Protein AF-A0A1S3CFT8-F1 (afdb_monomer)

Mean predicted aligned error: 13.51 Å

pLDDT: mean 83.16, std 14.48, range [38.03, 97.75]

Secondary structure (DSSP, 8-state):
-HHHHHHHHHHHHHHHHHHT---S---TT-SS----GGGS-HHHHHHHHSHHHHHHHHHHHHHTTTTHHHHHS-SS--HHHHTTS---HHHHHHSS--GGG-PEEEETTEEEPPTT-SS-SSTHHHH--SSTTTTTTTSHHHHHHHHHHHHHHHHHHHHHHHHHHHHTTHHHHHHHHHHHS-HHHHHHHHHHHHHHHTT-HHHHHHHHHTTTHHHHHHHHHHS-HHHHHHHHHHHHH--

Radius of gyration: 24.72 Å; Cα contacts (8 Å, |Δi|>4): 257; chains: 1; bounding box: 62×55×63 Å

InterPro domains:
  IPR011989 Armadillo-like helical [G3DSA:1.25.10.10] (75-238)
  IPR016024 Armadillo-type fold [SSF48371] (158-238)
  IPR018499 Tetraspanin/Peripherin [PF00335] (1-154)
  IPR044991 Tetraspani, plant [PTHR32191] (1-155)

Sequence (239 aa):
MFILILLLFFFTIFAFVITNKVAGKVLLNRGYKEYRLGDYSNWLQNRVKNNKDWNRIRNCLVDSKVCAEFNQKIASETIAQCYQEQLSSIQFGCCKPEDECNFTYKALTQWEKSANVSSFSNPNCGLW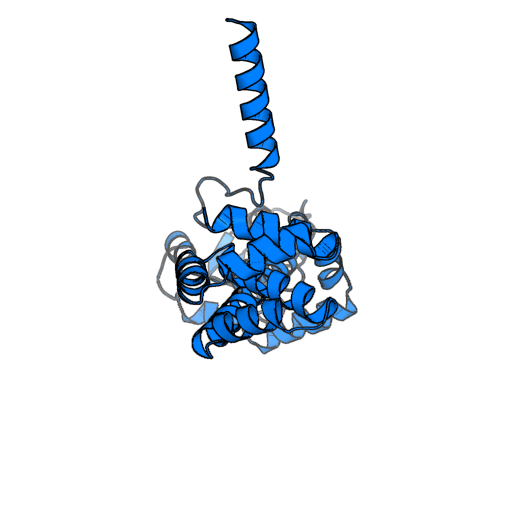DNRLEKLCFDCESCKGGVLDNLKRNRKAGIQEGKDAIVEEGGIAALVEAIEDGSVKGKEFAVLTLLQLCVESVRNRGLLVNEGGISPLVALSQTGSVRAKHKVETLLGYLR

Solvent-accessible surface area (backbone atoms only — not comparable to full-atom values): 13535 Å² total; per-residue (Å²): 112,71,66,60,54,51,52,52,52,52,49,52,52,52,48,48,54,65,73,48,66,72,79,56,74,64,54,89,93,49,86,53,81,67,41,51,43,83,76,49,56,70,75,62,43,58,63,56,65,40,67,74,54,28,52,54,53,41,49,51,49,48,74,67,38,62,55,56,58,59,63,69,76,64,85,80,73,55,76,73,57,64,46,68,50,92,70,51,49,42,45,66,14,22,35,35,74,65,79,92,60,66,52,46,81,77,48,78,58,35,66,45,75,58,91,87,60,93,71,65,96,51,72,50,60,73,60,46,43,67,48,85,85,46,24,15,58,84,23,53,32,17,50,16,6,46,54,48,44,53,55,49,52,53,52,50,55,52,49,53,53,47,49,52,40,52,77,72,48,39,59,50,58,33,39,52,29,48,69,75,39,53,78,68,43,26,40,49,27,49,52,51,50,36,68,50,32,76,88,26,72,68,47,40,52,50,40,53,74,62,53,35,58,61,50,42,57,52,34,48,76,72,45,53,76,72,33,20,59,50,36,53,54,40,53,63,74,71,111

Structure (mmCIF, N/CA/C/O backbone):
data_AF-A0A1S3CFT8-F1
#
_entry.id   AF-A0A1S3CFT8-F1
#
loop_
_atom_site.group_PDB
_atom_site.id
_atom_site.type_symbol
_atom_site.label_atom_id
_atom_site.label_alt_id
_atom_site.label_comp_id
_atom_site.label_asym_id
_atom_site.label_entity_id
_atom_site.label_seq_id
_atom_site.pdbx_PDB_ins_code
_atom_site.Cartn_x
_atom_site.Cartn_y
_atom_site.Cartn_z
_atom_site.occupancy
_atom_site.B_iso_or_equiv
_atom_site.auth_seq_id
_atom_site.auth_comp_id
_atom_site.auth_asym_id
_atom_site.auth_atom_id
_atom_site.pdbx_PDB_model_num
ATOM 1 N N . MET A 1 1 ? 0.374 43.140 21.488 1.00 76.75 1 MET A N 1
ATOM 2 C CA . MET A 1 1 ? 0.039 42.765 20.092 1.00 76.75 1 MET A CA 1
ATOM 3 C C . MET A 1 1 ? 1.216 42.152 19.334 1.00 76.75 1 MET A C 1
ATOM 5 O O . MET A 1 1 ? 1.030 41.094 18.757 1.00 76.75 1 MET A O 1
ATOM 9 N N . PHE A 1 2 ? 2.425 42.722 19.391 1.00 89.06 2 PHE A N 1
ATOM 10 C CA . PHE A 1 2 ? 3.612 42.177 18.704 1.00 89.06 2 PHE A CA 1
ATOM 11 C C . PHE A 1 2 ? 3.960 40.718 19.080 1.00 89.06 2 PHE A C 1
ATOM 13 O O . PHE A 1 2 ? 4.212 39.893 18.210 1.00 89.06 2 PHE A O 1
ATOM 20 N N . ILE A 1 3 ? 3.873 40.366 20.368 1.00 91.06 3 ILE A N 1
ATOM 21 C CA . ILE A 1 3 ? 4.166 39.007 20.866 1.00 91.06 3 ILE A CA 1
ATOM 22 C C . ILE A 1 3 ? 3.188 37.957 20.306 1.00 91.06 3 ILE A C 1
ATOM 24 O O . ILE A 1 3 ? 3.600 36.860 19.946 1.00 91.06 3 ILE A O 1
ATOM 28 N N . LEU A 1 4 ? 1.901 38.302 20.175 1.00 84.56 4 LEU A N 1
ATOM 29 C CA . LEU A 1 4 ? 0.883 37.406 19.607 1.00 84.56 4 LEU A CA 1
ATOM 30 C C . LEU A 1 4 ? 1.138 37.128 18.121 1.00 84.56 4 LEU A C 1
ATOM 32 O O . LEU A 1 4 ? 0.955 36.004 17.666 1.00 84.56 4 LEU A O 1
ATOM 36 N N . ILE A 1 5 ? 1.612 38.134 17.382 1.00 92.75 5 ILE A N 1
ATOM 37 C CA . ILE A 1 5 ? 1.969 37.993 15.965 1.00 92.75 5 ILE A CA 1
ATOM 38 C C . ILE A 1 5 ? 3.180 37.063 15.810 1.00 92.75 5 ILE A C 1
ATOM 40 O O . ILE A 1 5 ? 3.158 36.177 14.959 1.00 92.75 5 ILE A O 1
ATOM 44 N N . LEU A 1 6 ? 4.201 37.202 16.666 1.00 94.19 6 LEU A N 1
ATOM 45 C CA . LEU A 1 6 ? 5.363 36.306 16.660 1.00 94.19 6 LEU A CA 1
ATOM 46 C C . LEU A 1 6 ? 4.973 34.856 16.969 1.00 94.19 6 LEU A C 1
ATOM 48 O O . LEU A 1 6 ? 5.406 33.948 16.264 1.00 94.19 6 LEU A O 1
ATOM 52 N N . LEU A 1 7 ? 4.122 34.629 17.974 1.00 93.81 7 LEU A N 1
ATOM 53 C CA . LEU A 1 7 ? 3.650 33.285 18.324 1.00 93.81 7 LEU A CA 1
ATOM 54 C C . LEU A 1 7 ? 2.865 32.628 17.182 1.00 93.81 7 LEU A C 1
ATOM 56 O O . LEU A 1 7 ? 3.096 31.457 16.884 1.00 93.81 7 LEU A O 1
ATOM 60 N N . LEU A 1 8 ? 1.989 33.379 16.507 1.00 92.06 8 LEU A N 1
ATOM 61 C CA . LEU A 1 8 ? 1.257 32.878 15.341 1.00 92.06 8 LEU A CA 1
ATOM 62 C C . LEU A 1 8 ? 2.198 32.555 14.176 1.00 92.06 8 LEU A C 1
ATOM 64 O O . LEU A 1 8 ? 2.030 31.521 13.539 1.00 92.06 8 LEU A O 1
ATOM 68 N N . PHE A 1 9 ? 3.215 33.383 13.931 1.00 92.94 9 PHE A N 1
ATOM 69 C CA . PHE A 1 9 ? 4.202 33.152 12.874 1.00 92.94 9 PHE A CA 1
ATOM 70 C C . PHE A 1 9 ? 5.066 31.907 13.135 1.00 92.94 9 PHE A C 1
ATOM 72 O O . PHE A 1 9 ? 5.291 31.098 12.236 1.00 92.94 9 PHE A O 1
ATOM 79 N N . PHE A 1 10 ? 5.503 31.688 14.378 1.00 94.56 10 PHE A N 1
ATOM 80 C CA . PHE A 1 10 ? 6.202 30.453 14.744 1.00 94.56 10 PHE A CA 1
ATOM 81 C C . PHE A 1 10 ? 5.294 29.228 14.641 1.00 94.56 10 PHE A C 1
ATOM 83 O O . PHE A 1 10 ? 5.738 28.183 14.167 1.00 94.56 10 PHE A O 1
ATOM 90 N N . PHE A 1 11 ? 4.026 29.351 15.040 1.00 92.00 11 PHE A N 1
ATOM 91 C CA . PHE A 1 11 ? 3.059 28.265 14.930 1.00 92.00 11 PHE A CA 1
ATOM 92 C C . PHE A 1 11 ? 2.778 27.893 13.472 1.00 92.00 11 PHE A C 1
ATOM 94 O O . PHE A 1 11 ? 2.727 26.707 13.163 1.00 92.00 11 PHE A O 1
ATOM 101 N N . THR A 1 12 ? 2.656 28.861 12.557 1.00 85.38 12 THR A N 1
ATOM 102 C CA . THR A 1 12 ? 2.463 28.562 11.130 1.00 85.38 12 THR A CA 1
ATOM 103 C C . THR A 1 12 ? 3.694 27.920 10.505 1.00 85.38 12 THR A C 1
ATOM 105 O O . THR A 1 12 ? 3.539 26.953 9.764 1.00 85.38 12 THR A O 1
ATOM 108 N N . ILE A 1 13 ? 4.909 28.371 10.837 1.00 84.69 13 ILE A N 1
ATOM 109 C CA . ILE A 1 13 ? 6.153 27.723 10.386 1.00 84.69 13 ILE A CA 1
ATOM 110 C C . ILE A 1 13 ? 6.234 26.293 10.920 1.00 84.69 13 ILE A C 1
ATOM 112 O O . ILE A 1 13 ? 6.498 25.364 10.162 1.00 84.69 13 ILE A O 1
ATOM 116 N N . PHE A 1 14 ? 5.984 26.099 12.213 1.00 83.25 14 PHE A N 1
ATOM 117 C CA . PHE A 1 14 ? 6.020 24.785 12.849 1.00 83.25 14 PHE A CA 1
ATOM 118 C C . PHE A 1 14 ? 4.963 23.840 12.269 1.00 83.25 14 PHE A C 1
ATOM 120 O O . PHE A 1 14 ? 5.284 22.708 11.906 1.00 83.25 14 PHE A O 1
ATOM 127 N N . ALA A 1 15 ? 3.727 24.321 12.108 1.00 79.69 15 ALA A N 1
ATOM 128 C CA . ALA A 1 15 ? 2.656 23.586 11.451 1.00 79.69 15 ALA A CA 1
ATOM 129 C C . ALA A 1 15 ? 3.063 23.220 10.022 1.00 79.69 15 ALA A C 1
ATOM 131 O O . ALA A 1 15 ? 2.990 22.051 9.671 1.00 79.69 15 ALA A O 1
ATOM 132 N N . PHE A 1 16 ? 3.595 24.169 9.245 1.00 76.19 16 PHE A N 1
ATOM 133 C CA . PHE A 1 16 ? 4.045 23.931 7.875 1.00 76.19 16 PHE A CA 1
ATOM 134 C C . PHE A 1 16 ? 5.180 22.904 7.803 1.00 76.19 16 PHE A C 1
ATOM 136 O O . PHE A 1 16 ? 5.139 22.034 6.943 1.00 76.19 16 PHE A O 1
ATOM 143 N N . VAL A 1 17 ? 6.164 22.941 8.705 1.00 74.00 17 VAL A N 1
ATOM 144 C CA . VAL A 1 17 ? 7.272 21.965 8.758 1.00 74.00 17 VAL A CA 1
ATOM 145 C C . VAL A 1 17 ? 6.779 20.560 9.120 1.00 74.00 17 VAL A C 1
ATOM 147 O O . VAL A 1 17 ? 7.298 19.568 8.607 1.00 74.00 17 VAL A O 1
ATOM 150 N N . ILE A 1 18 ? 5.763 20.450 9.978 1.00 71.38 18 ILE A N 1
ATOM 151 C CA . ILE A 1 18 ? 5.203 19.158 10.395 1.00 71.38 18 ILE A CA 1
ATOM 152 C C . ILE A 1 18 ? 4.239 18.595 9.351 1.00 71.38 18 ILE A C 1
ATOM 154 O O . ILE A 1 18 ? 4.271 17.393 9.081 1.00 71.38 18 ILE A O 1
ATOM 158 N N . THR A 1 19 ? 3.405 19.438 8.739 1.00 68.44 19 THR A N 1
ATOM 159 C CA . THR A 1 19 ? 2.463 19.023 7.691 1.00 68.44 19 THR A CA 1
ATOM 160 C C . THR A 1 19 ? 3.172 18.787 6.363 1.00 68.44 19 THR A C 1
ATOM 162 O O . THR A 1 19 ? 2.800 17.873 5.632 1.00 68.44 19 THR A O 1
ATOM 165 N N . ASN A 1 20 ? 4.237 19.541 6.075 1.00 49.47 20 ASN A N 1
ATOM 166 C CA . ASN A 1 20 ? 5.141 19.319 4.950 1.00 49.47 20 ASN A CA 1
ATOM 167 C C . ASN A 1 20 ? 6.438 18.647 5.405 1.00 49.47 20 ASN A C 1
ATOM 169 O O . ASN A 1 20 ? 7.538 19.129 5.131 1.00 49.47 20 ASN A O 1
ATOM 173 N N . LYS A 1 21 ? 6.341 17.432 5.956 1.00 48.41 21 LYS A N 1
ATOM 174 C CA . LYS A 1 21 ? 7.350 16.431 5.584 1.00 48.41 21 LYS A CA 1
ATOM 175 C C . LYS A 1 21 ? 7.159 16.152 4.096 1.00 48.41 21 LYS A C 1
ATOM 177 O O . LYS A 1 21 ? 6.396 15.270 3.714 1.00 48.41 21 LYS A O 1
ATOM 182 N N . VAL A 1 22 ? 7.795 16.997 3.285 1.00 41.06 22 VAL A N 1
ATOM 183 C CA . VAL A 1 22 ? 7.815 16.982 1.822 1.00 41.06 22 VAL A CA 1
ATOM 184 C C . VAL A 1 22 ? 8.196 15.579 1.354 1.00 41.06 22 VAL A C 1
ATOM 186 O O . VAL A 1 22 ? 9.365 15.219 1.272 1.00 41.06 22 VAL A O 1
ATOM 189 N N . ALA A 1 23 ? 7.180 14.765 1.084 1.00 41.31 23 ALA A N 1
ATOM 190 C CA . ALA A 1 23 ? 7.309 13.476 0.432 1.00 41.31 23 ALA A CA 1
ATOM 191 C C . ALA A 1 23 ? 7.310 13.715 -1.082 1.00 41.31 23 ALA A C 1
ATOM 193 O O . ALA A 1 23 ? 6.276 13.576 -1.744 1.00 41.31 23 ALA A O 1
ATOM 194 N N . GLY A 1 24 ? 8.485 14.068 -1.602 1.00 41.72 24 GLY A N 1
ATOM 195 C CA . GLY A 1 24 ? 8.784 14.201 -3.025 1.00 41.72 24 GLY A CA 1
ATOM 196 C C . GLY A 1 24 ? 9.021 15.648 -3.447 1.00 41.72 24 GLY A C 1
ATOM 197 O O . GLY A 1 24 ? 8.119 16.481 -3.388 1.00 41.72 24 GLY A O 1
ATOM 198 N N . LYS A 1 25 ? 10.234 15.934 -3.935 1.00 38.03 25 LYS A N 1
ATOM 199 C CA . LYS A 1 25 ? 10.465 17.080 -4.818 1.00 38.03 25 LYS A CA 1
ATOM 200 C C . LYS A 1 25 ? 9.615 16.859 -6.070 1.00 38.03 25 LYS A C 1
ATOM 202 O O . LYS A 1 25 ? 9.949 16.017 -6.896 1.00 38.03 25 LYS A O 1
ATOM 207 N N . VAL A 1 26 ? 8.530 17.612 -6.223 1.00 43.19 26 VAL A N 1
ATOM 208 C CA . VAL A 1 26 ? 7.991 17.869 -7.561 1.00 43.19 26 VAL A CA 1
ATOM 209 C C . VAL A 1 26 ? 9.024 18.781 -8.211 1.00 43.19 26 VAL A C 1
ATOM 211 O O . VAL A 1 26 ? 9.159 19.940 -7.823 1.00 43.19 26 VAL A O 1
ATOM 214 N N . LEU A 1 27 ? 9.854 18.234 -9.098 1.00 43.19 27 LEU A N 1
ATOM 215 C CA . LEU A 1 27 ? 10.760 19.048 -9.898 1.00 43.19 27 LEU A CA 1
ATOM 216 C C . LEU A 1 27 ? 9.884 20.010 -10.711 1.00 43.19 27 LEU A C 1
ATOM 218 O O . LEU A 1 27 ? 9.119 19.580 -11.575 1.00 43.19 27 LEU A O 1
ATOM 222 N N . LEU A 1 28 ? 9.950 21.303 -10.371 1.00 40.53 28 LEU A N 1
ATOM 223 C CA . LEU A 1 28 ? 9.268 22.372 -11.096 1.00 40.53 28 LEU A CA 1
ATOM 224 C C . LEU A 1 28 ? 9.505 22.175 -12.605 1.00 40.53 28 LEU A C 1
ATOM 226 O O . LEU A 1 28 ? 10.650 22.030 -13.025 1.00 40.53 28 LEU A O 1
ATOM 230 N N . ASN A 1 29 ? 8.419 22.167 -13.383 1.00 47.31 29 ASN A N 1
ATOM 231 C CA . ASN A 1 29 ? 8.303 21.934 -14.837 1.00 47.31 29 ASN A CA 1
ATOM 232 C C . ASN A 1 29 ? 8.126 20.507 -15.366 1.00 47.31 29 ASN A C 1
ATOM 234 O O . ASN A 1 29 ? 7.921 20.360 -16.571 1.00 47.31 29 ASN A O 1
ATOM 238 N N . ARG A 1 30 ? 8.122 19.459 -14.543 1.00 51.09 30 ARG A N 1
ATOM 239 C CA . ARG A 1 30 ? 7.833 18.104 -15.042 1.00 51.09 30 ARG A CA 1
ATOM 240 C C . ARG A 1 30 ? 6.634 17.534 -14.289 1.00 51.09 30 ARG A C 1
ATOM 242 O O . ARG A 1 30 ? 6.711 17.325 -13.090 1.00 51.09 30 ARG A O 1
ATOM 249 N N . GLY A 1 31 ? 5.500 17.346 -14.967 1.00 50.56 31 GLY A N 1
ATOM 250 C CA . GLY A 1 31 ? 4.198 16.981 -14.378 1.00 50.56 31 GLY A CA 1
ATOM 251 C C . GLY A 1 31 ? 4.091 15.586 -13.737 1.00 50.56 31 GLY A C 1
ATOM 252 O O . GLY A 1 31 ? 3.004 15.024 -13.728 1.00 50.56 31 GLY A O 1
ATOM 253 N N . TYR A 1 32 ? 5.180 15.013 -13.214 1.00 59.03 32 TYR A N 1
ATOM 254 C CA . TYR A 1 32 ? 5.222 13.677 -12.613 1.00 59.03 32 TYR A CA 1
ATOM 255 C C . TYR A 1 32 ? 6.051 13.638 -11.320 1.00 59.03 32 TYR A C 1
ATOM 257 O O . TYR A 1 32 ? 6.892 14.498 -11.055 1.00 59.03 32 TYR A O 1
ATOM 265 N N . LYS A 1 33 ? 5.803 12.609 -10.498 1.00 65.94 33 LYS A N 1
ATOM 266 C CA . LYS A 1 33 ? 6.525 12.362 -9.244 1.00 65.94 33 LYS A CA 1
ATOM 267 C C . LYS A 1 33 ? 7.687 11.401 -9.481 1.00 65.94 33 LYS A C 1
ATOM 269 O O . LYS A 1 33 ? 7.476 10.286 -9.949 1.00 65.94 33 LYS A O 1
ATOM 274 N N . GLU A 1 34 ? 8.896 11.811 -9.111 1.00 72.31 34 GLU A N 1
ATOM 275 C CA . GLU A 1 34 ? 10.044 10.908 -9.041 1.00 72.31 34 GLU A CA 1
ATOM 276 C C . GLU A 1 34 ? 9.978 10.085 -7.746 1.00 72.31 34 GLU A C 1
ATOM 278 O O . GLU A 1 34 ? 9.693 10.617 -6.670 1.00 72.31 34 GLU A O 1
ATOM 283 N N . TYR A 1 35 ? 10.215 8.777 -7.848 1.00 79.81 35 TYR A N 1
ATOM 284 C CA . TYR A 1 35 ? 10.187 7.871 -6.703 1.00 79.81 35 TYR A CA 1
ATOM 285 C C . TYR A 1 35 ? 11.605 7.637 -6.212 1.00 79.81 35 TYR A C 1
ATOM 287 O O . TYR A 1 35 ? 12.400 7.027 -6.915 1.00 79.81 35 TYR A O 1
ATOM 295 N N . ARG A 1 36 ? 11.930 8.088 -5.001 1.00 81.56 36 ARG A N 1
ATOM 296 C CA . ARG A 1 36 ? 13.249 7.863 -4.399 1.00 81.56 36 ARG A CA 1
ATOM 297 C C . ARG A 1 36 ? 13.117 6.897 -3.234 1.00 81.56 36 ARG A C 1
ATOM 299 O O . ARG A 1 36 ? 12.234 7.050 -2.392 1.00 81.56 36 ARG A O 1
ATOM 306 N N . LEU A 1 37 ? 13.998 5.900 -3.157 1.00 82.31 37 LEU A N 1
ATOM 307 C CA . LEU A 1 37 ? 13.961 4.911 -2.076 1.00 82.31 37 LEU A CA 1
ATOM 308 C C . LEU A 1 37 ? 14.096 5.569 -0.689 1.00 82.31 37 LEU A C 1
ATOM 310 O O . LEU A 1 37 ? 13.454 5.134 0.269 1.00 82.31 37 LEU A O 1
ATOM 314 N N . GLY A 1 38 ? 14.874 6.652 -0.605 1.00 81.19 38 GLY A N 1
ATOM 315 C CA . GLY A 1 38 ? 15.064 7.449 0.609 1.00 81.19 38 GLY A CA 1
ATOM 316 C C . GLY A 1 38 ? 13.798 8.122 1.157 1.00 81.19 38 GLY A C 1
ATOM 317 O O . GLY A 1 38 ? 13.760 8.426 2.346 1.00 81.19 38 GLY A O 1
ATOM 318 N N . ASP A 1 39 ? 12.745 8.292 0.351 1.00 82.50 39 ASP A N 1
ATOM 319 C CA . ASP A 1 39 ? 11.498 8.948 0.780 1.00 82.50 39 ASP A CA 1
ATOM 320 C C . ASP A 1 39 ? 10.630 8.053 1.690 1.00 82.50 39 ASP A C 1
ATOM 322 O O . ASP A 1 39 ? 9.663 8.515 2.305 1.00 82.50 39 ASP A O 1
ATOM 326 N N . TYR A 1 40 ? 10.945 6.757 1.781 1.00 84.50 40 TYR A N 1
ATOM 327 C CA . TYR A 1 40 ? 10.171 5.772 2.541 1.00 84.50 40 TYR A CA 1
ATOM 328 C C . TYR A 1 40 ? 10.784 5.478 3.910 1.00 84.50 40 TYR A C 1
ATOM 330 O O . TYR A 1 40 ? 11.972 5.676 4.141 1.00 84.50 40 TYR A O 1
ATOM 338 N N . SER A 1 41 ? 9.984 4.945 4.839 1.00 83.38 41 SER A N 1
ATOM 339 C CA . SER A 1 41 ? 10.488 4.539 6.155 1.00 83.38 41 SER A CA 1
ATOM 340 C C . SER A 1 41 ? 11.538 3.429 6.040 1.00 83.38 41 SER A C 1
ATOM 342 O O . SER A 1 41 ? 11.433 2.552 5.181 1.00 83.38 41 SER A O 1
ATOM 344 N N . ASN A 1 42 ? 12.510 3.405 6.958 1.00 87.56 42 ASN A N 1
ATOM 345 C CA . ASN A 1 42 ? 13.555 2.370 6.992 1.00 87.56 42 ASN A CA 1
ATOM 346 C C . ASN A 1 42 ? 12.980 0.944 6.972 1.00 87.56 42 ASN A C 1
ATOM 348 O O . ASN A 1 42 ? 13.523 0.059 6.316 1.00 87.56 42 ASN A O 1
ATOM 352 N N . TRP A 1 43 ? 11.838 0.730 7.634 1.00 83.94 43 TRP A N 1
ATOM 353 C CA . TRP A 1 43 ? 11.140 -0.555 7.614 1.00 83.94 43 TRP A CA 1
ATOM 354 C C . TRP A 1 43 ? 10.718 -0.981 6.199 1.00 83.94 43 TRP A C 1
ATOM 356 O O . TRP A 1 43 ? 10.908 -2.140 5.837 1.00 83.94 43 TRP A O 1
ATOM 366 N N . LEU A 1 44 ? 10.176 -0.057 5.394 1.00 83.25 44 LEU A N 1
ATOM 367 C CA . LEU A 1 44 ? 9.794 -0.328 4.003 1.00 83.25 44 LEU A CA 1
ATOM 368 C C . LEU A 1 44 ? 11.026 -0.515 3.120 1.00 83.25 44 LEU A C 1
ATOM 370 O O . LEU A 1 44 ? 11.081 -1.468 2.348 1.00 83.25 44 LEU A O 1
ATOM 374 N N . GLN A 1 45 ? 12.037 0.340 3.278 1.00 88.06 45 GLN A N 1
ATOM 375 C CA . GLN A 1 45 ? 13.280 0.230 2.517 1.00 88.06 45 GLN A CA 1
ATOM 376 C C . GLN A 1 45 ? 13.931 -1.153 2.682 1.00 88.06 45 GLN A C 1
ATOM 378 O O . GLN A 1 45 ? 14.381 -1.750 1.706 1.00 88.06 45 GLN A O 1
ATOM 383 N N . ASN A 1 46 ? 13.920 -1.715 3.893 1.00 87.75 46 ASN A N 1
ATOM 384 C CA . ASN A 1 46 ? 14.510 -3.027 4.168 1.00 87.75 46 ASN A CA 1
ATOM 385 C C . ASN A 1 46 ? 13.837 -4.186 3.412 1.00 87.75 46 ASN A C 1
ATOM 387 O O . ASN A 1 46 ? 14.467 -5.225 3.233 1.00 87.75 46 ASN A O 1
ATOM 391 N N . ARG A 1 47 ? 12.601 -4.014 2.921 1.00 86.25 47 ARG A N 1
ATOM 392 C CA . ARG A 1 47 ? 11.901 -5.021 2.100 1.00 86.25 47 ARG A CA 1
ATOM 393 C C . ARG A 1 47 ? 12.441 -5.131 0.676 1.00 86.25 47 ARG A C 1
ATOM 395 O O . ARG A 1 47 ? 12.279 -6.173 0.058 1.00 86.25 47 ARG A O 1
ATOM 402 N N . VAL A 1 48 ? 13.076 -4.074 0.169 1.00 91.06 48 VAL A N 1
ATOM 403 C CA . VAL A 1 48 ? 13.599 -3.995 -1.210 1.00 91.06 48 VAL A CA 1
ATOM 404 C C . VAL A 1 48 ? 15.126 -3.857 -1.269 1.00 91.06 48 VAL A C 1
ATOM 406 O O . VAL A 1 48 ? 15.717 -3.955 -2.341 1.00 91.06 48 VAL A O 1
ATOM 409 N N . LYS A 1 49 ? 15.792 -3.643 -0.126 1.00 87.62 49 LYS A N 1
ATOM 410 C CA . LYS A 1 49 ? 17.263 -3.602 -0.022 1.00 87.62 49 LYS A CA 1
ATOM 411 C C . LYS A 1 49 ? 17.916 -4.987 0.008 1.00 87.62 49 LYS A C 1
ATOM 413 O O . LYS A 1 49 ? 19.065 -5.110 -0.399 1.00 87.62 49 LYS A O 1
ATOM 418 N N . ASN A 1 50 ? 17.219 -6.019 0.487 1.00 88.56 50 ASN A N 1
ATOM 419 C CA . ASN A 1 50 ? 17.757 -7.379 0.512 1.00 88.56 50 ASN A CA 1
ATOM 420 C C . ASN A 1 50 ? 17.867 -7.938 -0.919 1.00 88.56 50 ASN A C 1
ATOM 422 O O . ASN A 1 50 ? 16.856 -8.049 -1.604 1.00 88.56 50 ASN A O 1
ATOM 426 N N . ASN A 1 51 ? 19.068 -8.334 -1.356 1.00 88.50 51 ASN A N 1
ATOM 427 C CA . ASN A 1 51 ? 19.299 -8.830 -2.721 1.00 88.50 51 ASN A CA 1
ATOM 428 C C . ASN A 1 51 ? 18.473 -10.075 -3.073 1.00 88.50 51 ASN A C 1
ATOM 430 O O . ASN A 1 51 ? 18.011 -10.199 -4.203 1.00 88.50 51 ASN A O 1
ATOM 434 N N . LYS A 1 52 ? 18.268 -11.004 -2.133 1.00 89.12 52 LYS A N 1
ATOM 435 C CA . LYS A 1 52 ? 17.492 -12.227 -2.389 1.00 89.12 52 LYS A CA 1
ATOM 436 C C . LYS A 1 52 ? 16.016 -11.903 -2.600 1.00 89.12 52 LYS A C 1
ATOM 438 O O . LYS A 1 52 ? 15.408 -12.420 -3.535 1.00 89.12 52 LYS A O 1
ATOM 443 N N . ASP A 1 53 ? 15.463 -11.045 -1.748 1.00 88.62 53 ASP A N 1
ATOM 444 C CA . ASP A 1 53 ? 14.066 -10.618 -1.847 1.00 88.62 53 ASP A CA 1
ATOM 445 C C . ASP A 1 53 ? 13.855 -9.744 -3.085 1.00 88.62 53 ASP A C 1
ATOM 447 O O . ASP A 1 53 ? 12.907 -9.955 -3.841 1.00 88.62 53 ASP A O 1
ATOM 451 N N . TRP A 1 54 ? 14.790 -8.829 -3.353 1.00 94.00 54 TRP A N 1
ATOM 452 C CA . TRP A 1 54 ? 14.752 -7.983 -4.537 1.00 94.00 54 TRP A CA 1
ATOM 453 C C . TRP A 1 54 ? 14.832 -8.792 -5.822 1.00 94.00 54 TRP A C 1
ATOM 455 O O . TRP A 1 54 ? 14.019 -8.566 -6.702 1.00 94.00 54 TRP A O 1
ATOM 465 N N . ASN A 1 55 ? 15.718 -9.785 -5.923 1.00 93.50 55 ASN A N 1
ATOM 466 C CA . ASN A 1 55 ? 15.797 -10.634 -7.114 1.00 93.50 55 ASN A CA 1
ATOM 467 C C . ASN A 1 55 ? 14.464 -11.334 -7.416 1.00 93.50 55 ASN A C 1
ATOM 469 O O . ASN A 1 55 ? 14.097 -11.460 -8.580 1.00 93.50 55 ASN A O 1
ATOM 473 N N . ARG A 1 56 ? 13.712 -11.752 -6.388 1.00 94.06 56 ARG A N 1
ATOM 474 C CA . ARG A 1 56 ? 12.371 -12.330 -6.575 1.00 94.06 56 ARG A CA 1
ATOM 475 C C . ARG A 1 56 ? 11.393 -11.299 -7.127 1.00 94.06 56 ARG A C 1
ATOM 477 O O . ARG A 1 56 ? 10.724 -11.573 -8.114 1.00 94.06 56 ARG A O 1
ATOM 484 N N . ILE A 1 57 ? 11.342 -10.117 -6.512 1.00 93.62 57 ILE A N 1
ATOM 485 C CA . ILE A 1 57 ? 10.472 -9.016 -6.950 1.00 93.62 57 ILE A CA 1
ATOM 486 C C . ILE A 1 57 ? 10.825 -8.605 -8.382 1.00 93.62 57 ILE A C 1
ATOM 488 O O . ILE A 1 57 ? 9.952 -8.539 -9.239 1.00 93.62 57 ILE A O 1
ATOM 492 N N . ARG A 1 58 ? 12.111 -8.384 -8.648 1.00 94.19 58 ARG A N 1
ATOM 493 C CA . ARG A 1 58 ? 12.664 -7.999 -9.942 1.00 94.19 58 ARG A CA 1
ATOM 494 C C . ARG A 1 58 ? 12.286 -8.988 -11.036 1.00 94.19 58 ARG A C 1
ATOM 496 O O . ARG A 1 58 ? 11.811 -8.563 -12.079 1.00 94.19 58 ARG A O 1
ATOM 503 N N . ASN A 1 59 ? 12.453 -10.288 -10.797 1.00 93.94 59 ASN A N 1
ATOM 504 C CA . ASN A 1 59 ? 12.078 -11.302 -11.779 1.00 93.94 59 ASN A CA 1
ATOM 505 C C . ASN A 1 59 ? 10.573 -11.236 -12.083 1.00 93.94 59 ASN A C 1
ATOM 507 O O . ASN A 1 59 ? 10.203 -11.189 -13.248 1.00 93.94 59 ASN A O 1
ATOM 511 N N . CYS A 1 60 ? 9.714 -11.080 -11.067 1.00 93.69 60 CYS A N 1
ATOM 512 C CA . CYS A 1 60 ? 8.282 -10.866 -11.298 1.00 93.69 60 CYS A CA 1
ATOM 513 C C . CYS A 1 60 ? 7.993 -9.601 -12.124 1.00 93.69 60 CYS A C 1
ATOM 515 O O . CYS A 1 60 ? 7.084 -9.613 -12.948 1.00 93.69 60 CYS A O 1
ATOM 517 N N . LEU A 1 61 ? 8.735 -8.506 -11.921 1.00 92.50 61 LEU A N 1
ATOM 518 C CA . LEU A 1 61 ? 8.575 -7.268 -12.700 1.00 92.50 61 LEU A CA 1
ATOM 519 C C . LEU A 1 61 ? 8.959 -7.452 -14.174 1.00 92.50 61 LEU A C 1
ATOM 521 O O . LEU A 1 61 ? 8.282 -6.917 -15.052 1.00 92.50 61 LEU A O 1
ATOM 525 N N . VAL A 1 62 ? 10.019 -8.218 -14.438 1.00 91.94 62 VAL A N 1
ATOM 526 C CA . VAL A 1 62 ? 10.445 -8.574 -15.798 1.00 91.94 62 VAL A CA 1
ATOM 527 C C . VAL A 1 62 ? 9.401 -9.487 -16.452 1.00 91.94 62 VAL A C 1
ATOM 529 O O . VAL A 1 62 ? 8.912 -9.178 -17.539 1.00 91.94 62 VAL A O 1
ATOM 532 N N . ASP A 1 63 ? 8.990 -10.555 -15.762 1.00 91.12 63 ASP A N 1
ATOM 533 C CA . ASP A 1 63 ? 8.065 -11.576 -16.276 1.00 91.12 63 ASP A CA 1
ATOM 534 C C . ASP A 1 63 ? 6.655 -11.028 -16.530 1.00 91.12 63 ASP A C 1
ATOM 536 O O . ASP A 1 63 ? 5.997 -11.401 -17.502 1.00 91.12 63 ASP A O 1
ATOM 540 N N . SER A 1 64 ? 6.197 -10.102 -15.682 1.00 89.25 64 SER A N 1
ATOM 541 C CA . SER A 1 64 ? 4.900 -9.425 -15.834 1.00 89.25 64 SER A CA 1
ATOM 542 C C . SER A 1 64 ? 4.874 -8.395 -16.962 1.00 89.25 64 SER A C 1
ATOM 544 O O . SER A 1 64 ? 3.816 -7.837 -17.239 1.00 89.25 64 SER A O 1
ATOM 546 N N . LYS A 1 65 ? 6.008 -8.146 -17.635 1.00 87.50 65 LYS A N 1
ATOM 547 C CA . LYS A 1 65 ? 6.095 -7.270 -18.813 1.00 87.50 65 LYS A CA 1
ATOM 548 C C . LYS A 1 65 ? 5.579 -5.846 -18.565 1.00 87.50 65 LYS A C 1
ATOM 550 O O . LYS A 1 65 ? 5.129 -5.180 -19.496 1.00 87.50 65 LYS A O 1
ATOM 555 N N . VAL A 1 66 ? 5.736 -5.333 -17.340 1.00 86.00 66 VAL A N 1
ATOM 556 C CA . VAL A 1 66 ? 5.256 -3.995 -16.926 1.00 86.00 66 VAL A CA 1
ATOM 557 C C . VAL A 1 66 ? 5.784 -2.869 -17.827 1.00 86.00 66 VAL A C 1
ATOM 559 O O . VAL A 1 66 ? 5.089 -1.879 -18.061 1.00 86.00 66 VAL A O 1
ATOM 562 N N . CYS A 1 67 ? 6.994 -3.032 -18.371 1.00 85.75 67 CYS A N 1
ATOM 563 C CA . CYS A 1 67 ? 7.612 -2.082 -19.301 1.00 85.75 67 CYS A CA 1
ATOM 564 C C . CYS A 1 67 ? 7.391 -2.410 -20.789 1.00 85.75 67 CYS A C 1
ATOM 566 O O . CYS A 1 67 ? 7.749 -1.602 -21.641 1.00 85.75 67 CYS A O 1
ATOM 568 N N . ALA A 1 68 ? 6.832 -3.574 -21.135 1.00 77.25 68 ALA A N 1
ATOM 569 C CA . ALA A 1 68 ? 6.597 -3.939 -22.533 1.00 77.25 68 ALA A CA 1
ATOM 570 C C . ALA A 1 68 ? 5.319 -3.288 -23.077 1.00 77.25 68 ALA A C 1
ATOM 572 O O . ALA A 1 68 ? 5.327 -2.770 -24.190 1.00 77.25 68 ALA A O 1
ATOM 573 N N . GLU A 1 69 ? 4.248 -3.243 -22.275 1.00 63.31 69 GLU A N 1
ATOM 574 C CA . GLU A 1 69 ? 3.009 -2.528 -22.631 1.00 63.31 69 GLU A CA 1
ATOM 575 C C . GLU A 1 69 ? 3.251 -1.020 -22.786 1.00 63.31 69 GLU A C 1
ATOM 577 O O . GLU A 1 69 ? 2.667 -0.371 -23.653 1.00 63.31 69 GLU A O 1
ATOM 582 N N . PHE A 1 70 ? 4.195 -0.484 -22.005 1.00 62.06 70 PHE A N 1
ATOM 583 C CA . PHE A 1 70 ? 4.655 0.901 -22.092 1.00 62.06 70 PHE A CA 1
ATOM 584 C C . PHE A 1 70 ? 5.200 1.249 -23.488 1.00 62.06 70 PHE A C 1
ATOM 586 O O . PHE A 1 70 ? 5.006 2.367 -23.945 1.00 62.06 70 PHE A O 1
ATOM 593 N N . ASN A 1 71 ? 5.790 0.292 -24.216 1.00 56.91 71 ASN A N 1
ATOM 594 C CA . ASN A 1 71 ? 6.305 0.524 -25.570 1.00 56.91 71 ASN A CA 1
ATOM 595 C C . ASN A 1 71 ? 5.230 0.528 -26.666 1.00 56.91 71 ASN A C 1
ATOM 597 O O . ASN A 1 71 ? 5.463 1.100 -27.727 1.00 56.91 71 ASN A O 1
ATOM 601 N N . GLN A 1 72 ? 4.073 -0.106 -26.447 1.00 53.94 72 GLN A N 1
ATOM 602 C CA . GLN A 1 72 ? 3.013 -0.181 -27.462 1.00 53.94 72 GLN A CA 1
ATOM 603 C C . GLN A 1 72 ? 2.009 0.970 -27.363 1.00 53.94 72 GLN A C 1
ATOM 605 O O . GLN A 1 72 ? 1.397 1.329 -28.366 1.00 53.94 72 GLN A O 1
ATOM 610 N N . LYS A 1 73 ? 1.833 1.554 -26.171 1.00 54.22 73 LYS A N 1
ATOM 611 C CA . LYS A 1 73 ? 0.718 2.471 -25.900 1.00 54.22 73 LYS A CA 1
ATOM 612 C C . LYS A 1 73 ? 0.925 3.910 -26.393 1.00 54.22 73 LYS A C 1
ATOM 614 O O . LYS A 1 73 ? -0.049 4.640 -26.487 1.00 54.22 73 LYS A O 1
ATOM 619 N N . ILE A 1 74 ? 2.149 4.333 -26.729 1.00 54.88 74 ILE A N 1
ATOM 620 C CA . ILE A 1 74 ? 2.442 5.734 -27.093 1.00 54.88 74 ILE A CA 1
ATOM 621 C C . ILE A 1 74 ? 3.519 5.774 -28.192 1.00 54.88 74 ILE A C 1
ATOM 623 O O . ILE A 1 74 ? 4.658 6.182 -27.978 1.00 54.88 74 ILE A O 1
ATOM 627 N N . ALA A 1 75 ? 3.173 5.313 -29.395 1.00 47.69 75 ALA A N 1
ATOM 628 C CA . ALA A 1 75 ? 4.064 5.378 -30.557 1.00 47.69 75 ALA A CA 1
ATOM 629 C C . ALA A 1 75 ? 4.091 6.766 -31.241 1.00 47.69 75 ALA A C 1
ATOM 631 O O . ALA A 1 75 ? 4.772 6.921 -32.253 1.00 47.69 75 ALA A O 1
ATOM 632 N N . SER A 1 76 ? 3.362 7.776 -30.740 1.00 48.53 76 SER A N 1
ATOM 633 C CA . SER A 1 76 ? 3.123 9.007 -31.512 1.00 48.53 76 SER A CA 1
ATOM 634 C C . SER A 1 76 ? 2.968 10.316 -30.729 1.00 48.53 76 SER A C 1
ATOM 636 O O . SER A 1 76 ? 2.320 11.216 -31.253 1.00 48.53 76 SER A O 1
ATOM 638 N N . GLU A 1 77 ? 3.528 10.487 -29.524 1.00 52.12 77 GLU A N 1
ATOM 639 C CA . GLU A 1 77 ? 3.413 11.773 -28.805 1.00 52.12 77 GLU A CA 1
ATOM 640 C C . GLU A 1 77 ? 4.662 12.190 -28.009 1.00 52.12 77 GLU A C 1
ATOM 642 O O . GLU A 1 77 ? 5.539 11.388 -27.680 1.00 52.12 77 GLU A O 1
ATOM 647 N N . THR A 1 78 ? 4.762 13.499 -27.751 1.00 59.31 78 THR A N 1
ATOM 648 C CA . THR A 1 78 ? 5.895 14.145 -27.073 1.00 59.31 78 THR A CA 1
ATOM 649 C C . THR A 1 78 ? 6.056 13.667 -25.624 1.00 59.31 78 THR A C 1
ATOM 651 O O . THR A 1 78 ? 5.092 13.290 -24.962 1.00 59.31 78 THR A O 1
ATOM 654 N N . ILE A 1 79 ? 7.280 13.753 -25.084 1.00 57.94 79 ILE A N 1
ATOM 655 C CA . ILE A 1 79 ? 7.618 13.410 -23.687 1.00 57.94 79 ILE A CA 1
ATOM 656 C C . ILE A 1 79 ? 6.615 14.022 -22.679 1.00 57.94 79 ILE A C 1
ATOM 658 O O . ILE A 1 79 ? 6.255 13.388 -21.691 1.00 57.94 79 ILE A O 1
ATOM 662 N N . ALA A 1 80 ? 6.138 15.244 -22.941 1.00 57.28 80 ALA A N 1
ATOM 663 C CA . ALA A 1 80 ? 5.202 15.965 -22.081 1.00 57.28 80 ALA A CA 1
ATOM 664 C C . ALA A 1 80 ? 3.800 15.331 -22.015 1.00 57.28 80 ALA A C 1
ATOM 666 O O . ALA A 1 80 ? 3.189 15.360 -20.950 1.00 57.28 80 ALA A O 1
ATOM 667 N N . GLN A 1 81 ? 3.310 14.739 -23.108 1.00 56.47 81 GLN A N 1
ATOM 668 C CA . GLN A 1 81 ? 2.007 14.064 -23.159 1.00 56.47 81 GLN A CA 1
ATOM 669 C C . GLN A 1 81 ? 2.059 12.690 -22.481 1.00 56.47 81 GLN A C 1
ATOM 671 O O . GLN A 1 81 ? 1.173 12.356 -21.699 1.00 56.47 81 GLN A O 1
ATOM 676 N N . CYS A 1 82 ? 3.163 11.952 -22.645 1.00 56.03 82 CYS A N 1
ATOM 677 C CA . CYS A 1 82 ? 3.390 10.693 -21.927 1.00 56.03 82 CYS A CA 1
ATOM 678 C C . CYS A 1 82 ? 3.373 10.873 -20.399 1.00 56.03 82 CYS A C 1
ATOM 680 O O . CYS A 1 82 ? 2.924 9.989 -19.672 1.00 56.03 82 CYS A O 1
ATOM 682 N N . TYR A 1 83 ? 3.843 12.02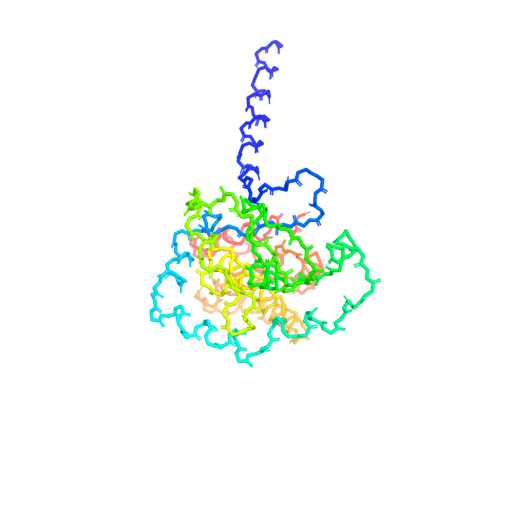0 -19.902 1.00 57.53 83 TYR A N 1
ATOM 683 C CA . TYR A 1 83 ? 3.830 12.336 -18.473 1.00 57.53 83 TYR A CA 1
ATOM 684 C C . TYR A 1 83 ? 2.455 12.731 -17.920 1.00 57.53 83 TYR A C 1
ATOM 686 O O . TYR A 1 83 ? 2.315 12.814 -16.700 1.00 57.53 83 TYR A O 1
ATOM 694 N N . GLN A 1 84 ? 1.459 12.972 -18.777 1.00 52.81 84 GLN A N 1
ATOM 695 C CA . GLN A 1 84 ? 0.086 13.271 -18.361 1.00 52.81 84 GLN A CA 1
ATOM 696 C C . GLN A 1 84 ? -0.826 12.040 -18.336 1.00 52.81 84 GLN A C 1
ATOM 698 O O . GLN A 1 84 ? -1.859 12.073 -17.665 1.00 52.81 84 GLN A O 1
ATOM 703 N N . GLU A 1 85 ? -0.449 10.940 -18.991 1.00 53.97 85 GLU A N 1
ATOM 704 C CA . GLU A 1 85 ? -1.148 9.668 -18.816 1.00 53.97 85 GLU A CA 1
ATOM 705 C C . GLU A 1 85 ? -0.845 9.079 -17.429 1.00 53.97 85 GLU A C 1
ATOM 707 O O . GLU A 1 85 ? 0.276 9.169 -16.926 1.00 53.97 85 GLU A O 1
ATOM 712 N N . GLN A 1 86 ? -1.855 8.490 -16.778 1.00 56.38 86 GLN A N 1
ATOM 713 C CA . GLN A 1 86 ? -1.775 7.931 -15.421 1.00 56.38 86 GLN A CA 1
ATOM 714 C C . GLN A 1 86 ? -0.895 6.671 -15.364 1.00 56.38 86 GLN A C 1
ATOM 716 O O . GLN A 1 86 ? -1.369 5.552 -15.169 1.00 56.38 86 GLN A O 1
ATOM 721 N N . LEU A 1 87 ? 0.407 6.847 -15.540 1.00 67.31 87 LEU A N 1
ATOM 722 C CA . LEU A 1 87 ? 1.385 5.779 -15.448 1.00 67.31 87 LEU A CA 1
ATOM 723 C C . LEU A 1 87 ? 1.543 5.331 -13.996 1.00 67.31 87 LEU A C 1
ATOM 725 O O . LEU A 1 87 ? 1.552 6.128 -13.049 1.00 67.31 87 LEU A O 1
ATOM 729 N N . SER A 1 88 ? 1.690 4.020 -13.824 1.00 79.75 88 SER A N 1
ATOM 730 C CA . SER A 1 88 ? 1.916 3.433 -12.509 1.00 79.75 88 SER A CA 1
ATOM 731 C C . SER A 1 88 ? 3.282 3.835 -11.950 1.00 79.75 88 SER A C 1
ATOM 733 O O . SER A 1 88 ? 4.248 4.079 -12.678 1.00 79.75 88 SER A O 1
ATOM 735 N N . SER A 1 89 ? 3.397 3.833 -10.623 1.00 87.06 89 SER A N 1
ATOM 736 C CA . SER A 1 89 ? 4.651 4.142 -9.932 1.00 87.06 89 SER A CA 1
ATOM 737 C C . SER A 1 89 ? 5.807 3.224 -10.348 1.00 87.06 89 SER A C 1
ATOM 739 O O . SER A 1 89 ? 6.957 3.653 -10.393 1.00 87.06 89 SER A O 1
ATOM 741 N N . ILE A 1 90 ? 5.500 1.969 -10.695 1.00 88.94 90 ILE A N 1
ATOM 742 C CA . ILE A 1 90 ? 6.480 0.987 -11.176 1.00 88.94 90 ILE A CA 1
ATOM 743 C C . ILE A 1 90 ? 6.945 1.341 -12.589 1.00 88.94 90 ILE A C 1
ATOM 745 O O . ILE A 1 90 ? 8.145 1.319 -12.844 1.00 88.94 90 ILE A O 1
ATOM 749 N N . GLN A 1 91 ? 6.037 1.722 -13.492 1.00 86.19 91 GLN A N 1
ATOM 750 C CA . GLN A 1 91 ? 6.419 2.123 -14.849 1.00 86.19 91 GLN A CA 1
ATOM 751 C C . GLN A 1 91 ? 7.376 3.318 -14.827 1.00 86.19 91 GLN A C 1
ATOM 753 O O . GLN A 1 91 ? 8.433 3.282 -15.455 1.00 86.19 91 GLN A O 1
ATOM 758 N N . PHE A 1 92 ? 7.067 4.330 -14.014 1.00 83.56 92 PHE A N 1
ATOM 759 C CA . PHE A 1 92 ? 7.939 5.492 -13.853 1.00 83.56 92 PHE A CA 1
ATOM 760 C C . PHE A 1 92 ? 9.283 5.186 -13.197 1.00 83.56 92 PHE A C 1
ATOM 762 O O . PHE A 1 92 ? 10.282 5.808 -13.551 1.00 83.56 92 PHE A O 1
ATOM 769 N N . GLY A 1 93 ? 9.308 4.276 -12.223 1.00 88.75 93 GLY A N 1
ATOM 770 C CA . GLY A 1 93 ? 10.530 3.934 -11.502 1.00 88.75 93 GLY A CA 1
ATOM 771 C C . GLY A 1 93 ? 11.445 2.966 -12.254 1.00 88.75 93 GLY A C 1
ATOM 772 O O . GLY A 1 93 ? 12.657 3.043 -12.102 1.00 88.75 93 GLY A O 1
ATOM 773 N N . CYS A 1 94 ? 10.890 2.038 -13.036 1.00 91.69 94 CYS A N 1
ATOM 774 C CA . CYS A 1 94 ? 11.639 0.903 -13.585 1.00 91.69 94 CYS A CA 1
ATOM 775 C C . CYS A 1 94 ? 11.906 1.006 -15.093 1.00 91.69 94 CYS A C 1
ATOM 777 O O . CYS A 1 94 ? 12.906 0.463 -15.567 1.00 91.69 94 CYS A O 1
ATOM 779 N N . CYS A 1 95 ? 11.042 1.691 -15.852 1.00 89.25 95 CYS A N 1
ATOM 780 C CA . CYS A 1 95 ? 11.081 1.670 -17.320 1.00 89.25 95 CYS A CA 1
ATOM 781 C C . CYS A 1 95 ? 11.831 2.852 -17.953 1.00 89.25 95 CYS A C 1
ATOM 783 O O . CYS A 1 95 ? 11.940 2.907 -19.176 1.00 89.25 95 CYS A O 1
ATOM 785 N N . LYS A 1 96 ? 12.357 3.784 -17.148 1.00 87.44 96 LYS A N 1
ATOM 786 C CA . LYS A 1 96 ? 13.188 4.910 -17.600 1.00 87.44 96 LYS A CA 1
ATOM 787 C C . LYS A 1 96 ? 14.385 5.114 -16.655 1.00 87.44 96 LYS A C 1
ATOM 789 O O . LYS A 1 96 ? 14.301 4.700 -15.498 1.00 87.44 96 LYS A O 1
ATOM 794 N N . PRO A 1 97 ? 15.476 5.755 -17.104 1.00 88.31 97 PRO A N 1
ATOM 795 C CA . PRO A 1 97 ? 16.579 6.136 -16.231 1.00 88.31 97 PRO A CA 1
ATOM 796 C C . PRO A 1 97 ? 16.177 7.251 -15.248 1.00 88.31 97 PRO A C 1
ATOM 798 O O . PRO A 1 97 ? 15.166 7.947 -15.415 1.00 88.31 97 PRO A O 1
ATOM 801 N N . GLU A 1 98 ? 17.007 7.430 -14.220 1.00 85.75 98 GLU A N 1
ATOM 802 C CA . GLU A 1 98 ? 16.891 8.539 -13.268 1.00 85.75 98 GLU A CA 1
ATOM 803 C C . GLU A 1 98 ? 17.183 9.872 -13.963 1.00 85.75 98 GLU A C 1
ATOM 805 O O . GLU A 1 98 ? 18.068 9.965 -14.819 1.00 85.75 98 GLU A O 1
ATOM 810 N N . ASP A 1 99 ? 16.434 10.917 -13.605 1.00 79.00 99 ASP A N 1
ATOM 811 C CA . ASP A 1 99 ? 16.506 12.196 -14.323 1.00 79.00 99 ASP A CA 1
ATOM 812 C C . ASP A 1 99 ? 17.877 12.871 -14.148 1.00 79.00 99 ASP A C 1
ATOM 814 O O . ASP A 1 99 ? 18.353 13.563 -15.046 1.00 79.00 99 ASP A O 1
ATOM 818 N N . GLU A 1 100 ? 18.545 12.601 -13.024 1.00 81.88 100 GLU A N 1
ATOM 819 C CA . GLU A 1 100 ? 19.891 13.084 -12.696 1.00 81.88 100 GLU A CA 1
ATOM 820 C C . GLU A 1 100 ? 20.983 12.521 -13.632 1.00 81.88 100 GLU A C 1
ATOM 822 O O . GLU A 1 100 ? 22.081 13.074 -13.695 1.00 81.88 100 GLU A O 1
ATOM 827 N N . CYS A 1 101 ? 20.692 11.461 -14.400 1.00 82.75 101 CYS A N 1
ATOM 828 C CA . CYS A 1 101 ? 21.634 10.877 -15.360 1.00 82.75 101 CYS A CA 1
ATOM 829 C C . CYS A 1 101 ? 21.797 11.705 -16.647 1.00 82.75 101 CYS A C 1
ATOM 831 O O . CYS A 1 101 ? 22.762 11.488 -17.380 1.00 82.75 101 CYS A O 1
ATOM 833 N N . ASN A 1 102 ? 20.879 12.640 -16.935 1.00 82.19 102 ASN A N 1
ATOM 834 C CA . ASN A 1 102 ? 20.901 13.502 -18.129 1.00 82.19 102 ASN A CA 1
ATOM 835 C C . ASN A 1 102 ? 21.062 12.739 -19.463 1.00 82.19 102 ASN A C 1
ATOM 837 O O . ASN A 1 102 ? 21.744 13.201 -20.379 1.00 82.19 102 ASN A O 1
ATOM 841 N N . PHE A 1 103 ? 20.451 11.556 -19.583 1.00 85.75 103 PHE A N 1
ATOM 842 C CA . PHE A 1 103 ? 20.444 10.798 -20.838 1.00 85.75 103 PHE A CA 1
ATOM 843 C C . PHE A 1 103 ? 19.524 11.443 -21.875 1.00 85.75 103 PHE A C 1
ATOM 845 O O . PHE A 1 103 ? 18.514 12.065 -21.539 1.00 85.75 103 PHE A O 1
ATOM 852 N N . THR A 1 104 ? 19.859 11.277 -23.153 1.00 83.50 104 THR A N 1
ATOM 853 C CA . THR A 1 104 ? 19.046 11.803 -24.251 1.00 83.50 104 THR A CA 1
ATOM 854 C C . THR A 1 104 ? 17.909 10.836 -24.559 1.00 83.50 104 THR A C 1
ATOM 856 O O . THR A 1 104 ? 18.142 9.668 -24.871 1.00 83.50 104 THR A O 1
ATOM 859 N N . TYR A 1 105 ? 16.674 11.327 -24.477 1.00 80.38 105 TYR A N 1
ATOM 860 C CA . TYR A 1 105 ? 15.482 10.558 -24.823 1.00 80.38 105 TYR A CA 1
ATOM 861 C C . TYR A 1 105 ? 15.466 10.223 -26.318 1.00 80.38 105 TYR A C 1
ATOM 863 O O . TYR A 1 105 ? 15.642 11.111 -27.155 1.00 80.38 105 TYR A O 1
ATOM 871 N N . LYS A 1 106 ? 15.225 8.954 -26.652 1.00 83.00 106 LYS A N 1
ATOM 872 C CA . LYS A 1 106 ? 14.914 8.517 -28.024 1.00 83.00 106 LYS A CA 1
ATOM 873 C C . LYS A 1 106 ? 13.508 7.943 -28.092 1.00 83.00 106 LYS A C 1
ATOM 875 O O . LYS A 1 106 ? 12.729 8.329 -28.954 1.00 83.00 106 LYS A O 1
ATOM 880 N N . ALA A 1 107 ? 13.197 7.055 -27.155 1.00 75.12 107 ALA A N 1
ATOM 881 C CA . ALA A 1 107 ? 11.880 6.477 -26.960 1.00 75.12 107 ALA A CA 1
ATOM 882 C C . ALA A 1 107 ? 11.685 6.122 -25.479 1.00 75.12 107 ALA A C 1
ATOM 884 O O . ALA A 1 107 ? 12.597 6.244 -24.664 1.00 75.12 107 ALA A O 1
ATOM 885 N N . LEU A 1 108 ? 10.498 5.636 -25.137 1.00 73.12 108 LEU A N 1
ATOM 886 C CA . LEU A 1 108 ? 10.052 5.364 -23.768 1.00 73.12 108 LEU A CA 1
ATOM 887 C C . LEU A 1 108 ? 11.051 4.532 -22.951 1.00 73.12 108 LEU A C 1
ATOM 889 O O . LEU A 1 108 ? 11.502 4.973 -21.892 1.00 73.12 108 LEU A O 1
ATOM 893 N N . THR A 1 109 ? 11.473 3.384 -23.486 1.00 80.75 109 THR A N 1
ATOM 894 C CA . THR A 1 109 ? 12.518 2.539 -22.883 1.00 80.75 109 THR A CA 1
ATOM 895 C C . THR A 1 109 ? 13.873 2.660 -23.587 1.00 80.75 109 THR A C 1
ATOM 897 O O . THR A 1 109 ? 14.731 1.799 -23.401 1.00 80.75 109 THR A O 1
ATOM 900 N N . GLN A 1 110 ? 14.080 3.681 -24.429 1.00 84.31 110 GLN A N 1
ATOM 901 C CA . GLN A 1 110 ? 15.321 3.865 -25.190 1.00 84.31 110 GLN A CA 1
ATOM 902 C C . GLN A 1 110 ? 15.945 5.230 -24.926 1.00 84.31 110 GLN A C 1
ATOM 904 O O . GLN A 1 110 ? 15.412 6.277 -25.300 1.00 84.31 110 GLN A O 1
ATOM 909 N N . TRP A 1 111 ? 17.126 5.194 -24.320 1.00 86.94 111 TRP A N 1
ATOM 910 C CA . TRP A 1 111 ? 17.861 6.382 -23.914 1.00 86.94 111 TRP A CA 1
ATOM 911 C C . TRP A 1 111 ? 19.322 6.270 -24.341 1.00 86.94 111 TRP A C 1
ATOM 913 O O . TRP A 1 111 ? 19.934 5.201 -24.249 1.00 86.94 111 TRP A O 1
ATOM 923 N N . GLU A 1 112 ? 19.887 7.373 -24.819 1.00 87.56 112 GLU A N 1
ATOM 924 C CA . GLU A 1 112 ? 21.285 7.460 -25.236 1.00 87.56 112 GLU A CA 1
ATOM 925 C C . GLU A 1 112 ? 22.133 8.048 -24.100 1.00 87.56 112 GLU A C 1
ATOM 927 O O . GLU A 1 112 ? 21.808 9.101 -23.539 1.00 87.56 112 GLU A O 1
ATOM 932 N N . LYS A 1 113 ? 23.206 7.339 -23.724 1.00 85.81 113 LYS A N 1
ATOM 933 C CA . LYS A 1 113 ? 24.137 7.784 -22.678 1.00 85.81 113 LYS A CA 1
ATOM 934 C C . LYS A 1 113 ? 24.977 8.945 -23.209 1.00 85.81 113 LYS A C 1
ATOM 936 O O . LYS A 1 113 ? 25.435 8.905 -24.346 1.00 85.81 113 LYS A O 1
ATOM 941 N N . SER A 1 114 ? 25.219 9.954 -22.373 1.00 73.75 114 SER A N 1
ATOM 942 C CA . SER A 1 114 ? 26.110 11.058 -22.738 1.00 73.75 114 SER A CA 1
ATOM 943 C C . SER A 1 114 ? 27.539 10.540 -22.925 1.00 73.75 114 SER A C 1
ATOM 945 O O . SER A 1 114 ? 28.131 10.001 -21.989 1.00 73.75 114 SER A O 1
ATOM 947 N N . ALA A 1 115 ? 28.095 10.714 -24.128 1.00 65.75 115 ALA A N 1
ATOM 948 C CA . ALA A 1 115 ? 29.422 10.218 -24.507 1.00 65.75 115 ALA A CA 1
ATOM 949 C C . ALA A 1 115 ? 30.574 10.807 -23.664 1.00 65.75 115 ALA A C 1
ATOM 951 O O . ALA A 1 115 ? 31.664 10.243 -23.632 1.00 65.75 115 ALA A O 1
ATOM 952 N N . ASN A 1 116 ? 30.325 11.907 -22.944 1.00 61.34 116 ASN A N 1
ATOM 953 C CA . ASN A 1 116 ? 31.336 12.628 -22.167 1.00 61.34 116 ASN A CA 1
ATOM 954 C C . ASN A 1 116 ? 31.425 12.196 -20.691 1.00 61.34 116 ASN A C 1
ATOM 956 O O . ASN A 1 116 ? 32.174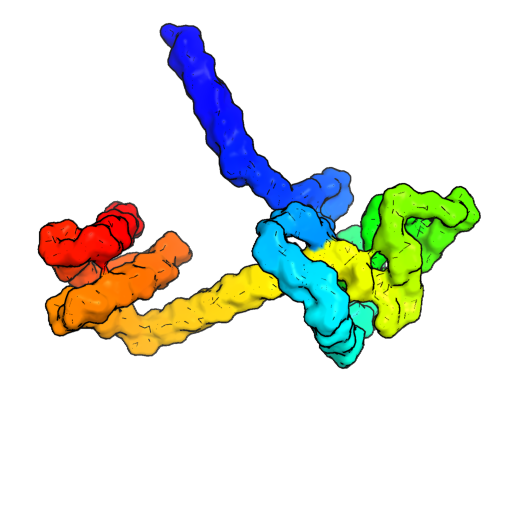 12.807 -19.930 1.00 61.34 116 ASN A O 1
ATOM 960 N N . VAL A 1 117 ? 30.669 11.181 -20.257 1.00 62.97 117 VAL A N 1
ATOM 961 C CA . VAL A 1 117 ? 30.607 10.775 -18.843 1.00 62.97 117 VAL A CA 1
ATOM 962 C C . VAL A 1 117 ? 31.211 9.384 -18.660 1.00 62.97 117 VAL A C 1
ATOM 964 O O . VAL A 1 117 ? 30.547 8.367 -18.846 1.00 62.97 117 VAL A O 1
ATOM 967 N N . SER A 1 118 ? 32.489 9.342 -18.283 1.00 60.25 118 SER A N 1
ATOM 968 C CA . SER A 1 118 ? 33.207 8.108 -17.931 1.00 60.25 118 SER A CA 1
ATOM 969 C C . SER A 1 118 ? 32.893 7.619 -16.510 1.00 60.25 118 SER A C 1
ATOM 971 O O . SER A 1 118 ? 33.041 6.431 -16.227 1.00 60.25 118 SER A O 1
ATOM 973 N N . SER A 1 119 ? 32.404 8.500 -15.629 1.00 63.91 119 SER A N 1
ATOM 974 C CA . SER A 1 119 ? 31.895 8.154 -14.299 1.00 63.91 119 SER A CA 1
ATOM 975 C C . SER A 1 119 ? 30.660 8.987 -13.940 1.00 63.91 119 SER A C 1
ATOM 977 O O . SER A 1 119 ? 30.651 10.213 -14.040 1.00 63.91 119 SER A O 1
ATOM 979 N N . PHE A 1 120 ? 29.582 8.317 -13.529 1.00 67.62 120 PHE A N 1
ATOM 980 C CA . PHE A 1 120 ? 28.371 8.984 -13.054 1.00 67.62 120 PHE A CA 1
ATOM 981 C C . PHE A 1 120 ? 28.496 9.290 -11.559 1.00 67.62 120 PHE A C 1
ATOM 983 O O . PHE A 1 120 ? 28.864 8.412 -10.782 1.00 67.62 120 PHE A O 1
ATOM 990 N N . SER A 1 121 ? 28.125 10.506 -11.137 1.00 70.88 121 SER A N 1
ATOM 991 C CA . SER A 1 121 ? 28.004 10.848 -9.707 1.00 70.88 121 SER A CA 1
ATOM 992 C C . SER A 1 121 ? 26.964 9.980 -8.994 1.00 70.88 121 SER A C 1
ATOM 994 O O . SER A 1 121 ? 27.068 9.761 -7.790 1.00 70.88 121 SER A O 1
ATOM 996 N N . ASN A 1 122 ? 25.956 9.509 -9.731 1.00 75.62 122 ASN A N 1
ATOM 997 C CA . ASN A 1 122 ? 24.927 8.611 -9.239 1.00 75.62 122 ASN A CA 1
ATOM 998 C C . ASN A 1 122 ? 25.220 7.184 -9.754 1.00 75.62 122 ASN A C 1
ATOM 1000 O O . ASN A 1 122 ? 25.152 6.950 -10.968 1.00 75.62 122 ASN A O 1
ATOM 1004 N N . PRO A 1 123 ? 25.527 6.219 -8.863 1.00 81.25 123 PRO A N 1
ATOM 1005 C CA . PRO A 1 123 ? 25.804 4.832 -9.240 1.00 81.25 123 PRO A CA 1
ATOM 1006 C C . PRO A 1 123 ? 24.669 4.165 -10.033 1.00 81.25 123 PRO A C 1
ATOM 1008 O O . PRO A 1 123 ? 24.932 3.283 -10.853 1.00 81.25 123 PRO A O 1
ATOM 1011 N N . ASN A 1 124 ? 23.419 4.607 -9.850 1.00 82.19 124 ASN A N 1
ATOM 1012 C CA . ASN A 1 124 ? 22.249 4.049 -10.532 1.00 82.19 124 ASN A CA 1
ATOM 1013 C C . ASN A 1 124 ? 22.280 4.295 -12.046 1.00 82.19 124 ASN A C 1
ATOM 1015 O O . ASN A 1 124 ? 21.790 3.466 -12.810 1.00 82.19 124 ASN A O 1
ATOM 1019 N N . CYS A 1 125 ? 22.927 5.367 -12.513 1.00 85.62 125 CYS A N 1
ATOM 1020 C CA . CYS A 1 125 ? 23.078 5.634 -13.948 1.00 85.62 125 CYS A CA 1
ATOM 1021 C C . CYS A 1 125 ? 23.897 4.547 -14.666 1.00 85.62 125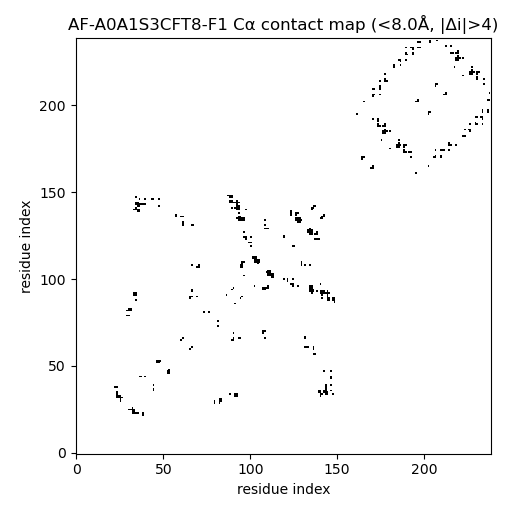 CYS A C 1
ATOM 1023 O O . CYS A 1 125 ? 23.700 4.294 -15.857 1.00 85.62 125 CYS A O 1
ATOM 1025 N N . GLY A 1 126 ? 24.795 3.872 -13.939 1.00 84.69 126 GLY A N 1
ATOM 1026 C CA . GLY A 1 126 ? 25.537 2.716 -14.442 1.00 84.69 126 GLY A CA 1
ATOM 1027 C C . GLY A 1 126 ? 24.691 1.443 -14.552 1.00 84.69 126 GLY A C 1
ATOM 1028 O O . GLY A 1 126 ? 25.018 0.569 -15.355 1.00 84.69 126 GLY A O 1
ATOM 1029 N N . LEU A 1 127 ? 23.598 1.345 -13.788 1.00 88.88 127 LEU A N 1
ATOM 1030 C CA . LEU A 1 127 ? 22.708 0.179 -13.775 1.00 88.88 127 LEU A CA 1
ATOM 1031 C C . LEU A 1 127 ? 21.759 0.152 -14.983 1.00 88.88 127 LEU A C 1
ATOM 1033 O O . LEU A 1 127 ? 21.398 -0.936 -15.431 1.00 88.88 127 LEU A O 1
ATOM 1037 N N . TRP A 1 128 ? 21.421 1.322 -15.539 1.00 89.94 128 TRP A N 1
ATOM 1038 C CA . TRP A 1 128 ? 20.537 1.455 -16.700 1.00 89.94 128 TRP A C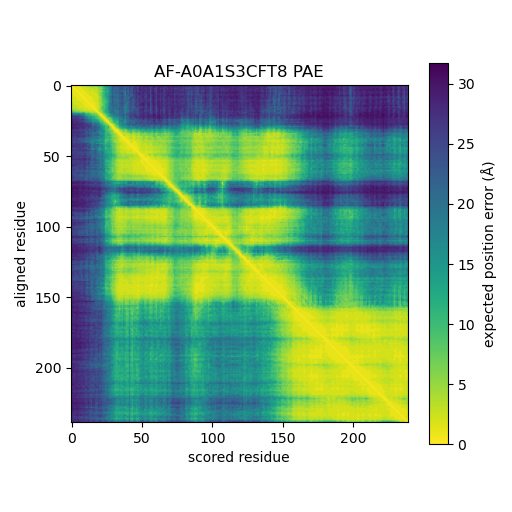A 1
ATOM 1039 C C . TRP A 1 128 ? 21.084 0.795 -17.978 1.00 89.94 128 TRP A C 1
ATOM 1041 O O . TRP A 1 128 ? 22.256 0.967 -18.357 1.00 89.94 128 TRP A O 1
ATOM 1051 N N . ASP A 1 129 ? 20.185 0.121 -18.698 1.00 90.44 129 ASP A N 1
ATOM 1052 C CA . ASP A 1 129 ? 20.430 -0.557 -19.971 1.00 90.44 129 ASP A CA 1
ATOM 1053 C C . ASP A 1 129 ? 19.162 -0.553 -20.847 1.00 90.44 129 ASP A C 1
ATOM 1055 O O . ASP A 1 129 ? 18.067 -0.721 -20.331 1.00 90.44 129 ASP A O 1
ATOM 1059 N N . ASN A 1 130 ? 19.282 -0.405 -22.171 1.00 89.06 130 ASN A N 1
ATOM 1060 C CA . ASN A 1 130 ? 18.112 -0.375 -23.068 1.00 89.06 130 ASN A CA 1
ATOM 1061 C C . ASN A 1 130 ? 17.505 -1.773 -23.330 1.00 89.06 130 ASN A C 1
ATOM 1063 O O . ASN A 1 130 ? 16.493 -1.887 -24.023 1.00 89.06 130 ASN A O 1
ATOM 1067 N N . ARG A 1 131 ? 18.104 -2.853 -22.808 1.00 89.06 131 ARG A N 1
ATOM 1068 C CA . ARG A 1 131 ? 17.525 -4.204 -22.867 1.00 89.06 131 ARG A CA 1
ATOM 1069 C C . ARG A 1 131 ? 16.296 -4.305 -21.969 1.00 89.06 131 ARG A C 1
ATOM 1071 O O . ARG A 1 131 ? 16.384 -4.021 -20.776 1.00 89.06 131 ARG A O 1
ATOM 1078 N N . LEU A 1 132 ? 15.189 -4.802 -22.527 1.00 84.81 132 LEU A N 1
ATOM 1079 C CA . LEU A 1 132 ? 13.895 -4.926 -21.838 1.00 84.81 132 LEU A CA 1
ATOM 1080 C C . LEU A 1 132 ? 13.938 -5.783 -20.569 1.00 84.81 132 LEU A C 1
ATOM 1082 O O . LEU A 1 132 ? 13.133 -5.562 -19.679 1.00 84.81 132 LEU A O 1
ATOM 1086 N N . GLU A 1 133 ? 14.872 -6.727 -20.470 1.00 85.81 133 GLU A N 1
ATOM 1087 C CA . GLU A 1 133 ? 15.046 -7.590 -19.292 1.00 85.81 133 GLU A CA 1
ATOM 1088 C C . GLU A 1 133 ? 15.853 -6.921 -18.167 1.00 85.81 133 GLU A C 1
ATOM 1090 O O . GLU A 1 133 ? 15.917 -7.442 -17.056 1.00 85.81 133 GLU A O 1
ATOM 1095 N N . LYS A 1 134 ? 16.491 -5.775 -18.445 1.00 89.88 134 LYS A N 1
ATOM 1096 C CA . LYS A 1 134 ? 17.401 -5.100 -17.514 1.00 89.88 134 LYS A CA 1
ATOM 1097 C C . LYS A 1 134 ? 16.916 -3.705 -17.118 1.00 89.88 134 LYS A C 1
ATOM 1099 O O . LYS A 1 134 ? 16.767 -3.465 -15.921 1.00 89.88 134 LYS A O 1
ATOM 1104 N N . LEU A 1 135 ? 16.631 -2.825 -18.087 1.00 92.19 135 LEU A N 1
ATOM 1105 C CA . LEU A 1 135 ? 16.116 -1.456 -17.879 1.00 92.19 135 LEU A CA 1
ATOM 1106 C C . LEU A 1 135 ? 16.706 -0.780 -16.625 1.00 92.19 135 LEU A C 1
ATOM 1108 O O . LEU A 1 135 ? 17.919 -0.839 -16.419 1.00 92.19 135 LEU A O 1
ATOM 1112 N N . CYS A 1 136 ? 15.875 -0.155 -15.783 1.00 92.88 136 CYS A N 1
ATOM 1113 C CA . CYS A 1 136 ? 16.263 0.333 -14.457 1.00 92.88 136 CYS A CA 1
ATOM 1114 C C . CYS A 1 136 ? 15.790 -0.611 -13.341 1.00 92.88 136 CYS A C 1
ATOM 1116 O O . CYS A 1 136 ? 15.580 -0.174 -12.210 1.00 92.88 136 CYS A O 1
ATOM 1118 N N . PHE A 1 137 ? 15.601 -1.907 -13.620 1.00 93.50 137 PHE A N 1
ATOM 1119 C CA . PHE A 1 137 ? 15.033 -2.844 -12.645 1.00 93.50 137 PHE A CA 1
ATOM 1120 C C . PHE A 1 137 ? 15.890 -3.049 -11.392 1.00 93.50 137 PHE A C 1
ATOM 1122 O O . PHE A 1 137 ? 15.404 -3.625 -10.432 1.00 93.50 137 PHE A O 1
ATOM 1129 N N . ASP A 1 138 ? 17.140 -2.587 -11.365 1.00 92.38 138 ASP A N 1
ATOM 1130 C CA . ASP A 1 138 ? 17.992 -2.612 -10.170 1.00 92.38 138 ASP A CA 1
ATOM 1131 C C . ASP A 1 138 ? 18.265 -1.217 -9.574 1.00 92.38 138 ASP A C 1
ATOM 1133 O O . ASP A 1 138 ? 18.924 -1.108 -8.538 1.00 92.38 138 ASP A O 1
ATOM 1137 N N . CYS A 1 139 ? 17.713 -0.156 -10.168 1.00 92.06 139 CYS A N 1
ATOM 1138 C CA . CYS A 1 139 ? 17.852 1.219 -9.691 1.00 92.06 139 CYS A CA 1
ATOM 1139 C C . CYS A 1 139 ? 17.045 1.481 -8.409 1.00 92.06 139 CYS A C 1
ATOM 1141 O O . CYS A 1 139 ? 16.025 0.834 -8.134 1.00 92.06 139 CYS A O 1
ATOM 1143 N N . GLU A 1 140 ? 17.453 2.488 -7.631 1.00 90.31 140 GLU A N 1
ATOM 1144 C CA . GLU A 1 140 ? 16.690 2.915 -6.452 1.00 90.31 140 GLU A CA 1
ATOM 1145 C C . GLU A 1 140 ? 15.328 3.506 -6.819 1.00 90.31 140 GLU A C 1
ATOM 1147 O O . GLU A 1 140 ? 14.361 3.315 -6.078 1.00 90.31 140 GLU A O 1
ATOM 1152 N N . SER A 1 141 ? 15.235 4.158 -7.976 1.00 90.44 141 SER A N 1
ATOM 1153 C CA . SER A 1 141 ? 13.973 4.617 -8.561 1.00 90.44 141 SER A CA 1
ATOM 1154 C C . SER A 1 141 ? 12.946 3.496 -8.735 1.00 90.44 141 SER A C 1
ATOM 1156 O O . SER A 1 141 ? 11.791 3.644 -8.322 1.00 90.44 141 SER A O 1
ATOM 1158 N N . CYS A 1 142 ? 13.363 2.332 -9.237 1.00 92.56 142 CYS A N 1
ATOM 1159 C CA . CYS A 1 142 ? 12.484 1.172 -9.391 1.00 92.56 142 CYS A CA 1
ATOM 1160 C C . CYS A 1 142 ? 12.040 0.607 -8.036 1.00 92.56 142 CYS A C 1
ATOM 1162 O O . CYS A 1 142 ? 10.850 0.374 -7.811 1.00 92.56 142 CYS A O 1
ATOM 1164 N N . LYS A 1 143 ? 12.970 0.480 -7.080 1.00 93.69 143 LYS A N 1
ATOM 1165 C CA . LYS A 1 143 ? 12.656 0.087 -5.693 1.00 93.69 143 LYS A CA 1
ATOM 1166 C C . LYS A 1 143 ? 11.658 1.050 -5.047 1.00 93.69 143 LYS A C 1
ATOM 1168 O O . LYS A 1 143 ? 10.711 0.613 -4.393 1.00 93.69 143 LYS A O 1
ATOM 1173 N N . GLY A 1 144 ? 11.835 2.353 -5.260 1.00 91.31 144 GLY A N 1
ATOM 1174 C CA . GLY A 1 144 ? 10.912 3.392 -4.808 1.00 91.31 144 GLY A CA 1
ATOM 1175 C C . GLY A 1 144 ? 9.526 3.272 -5.447 1.00 91.31 144 GLY A C 1
ATOM 1176 O O . GLY A 1 144 ? 8.523 3.387 -4.742 1.00 91.31 144 GLY A O 1
ATOM 1177 N N . GLY A 1 145 ? 9.460 2.994 -6.751 1.00 91.00 145 GLY A N 1
ATOM 1178 C CA . GLY A 1 145 ? 8.210 2.768 -7.481 1.00 91.00 145 GLY A CA 1
ATOM 1179 C C . GLY A 1 145 ? 7.431 1.554 -6.967 1.00 91.00 145 GLY A C 1
ATOM 1180 O O . GLY A 1 145 ? 6.218 1.634 -6.767 1.00 91.00 145 GLY A O 1
ATOM 1181 N N . VAL A 1 146 ? 8.127 0.454 -6.659 1.00 92.12 146 VAL A N 1
ATOM 1182 C CA . VAL A 1 146 ? 7.536 -0.744 -6.034 1.00 92.12 146 VAL A CA 1
ATOM 1183 C C . VAL A 1 146 ? 6.971 -0.426 -4.652 1.00 92.12 146 VAL A C 1
ATOM 1185 O O . VAL A 1 146 ? 5.842 -0.811 -4.347 1.00 92.12 146 VAL A O 1
ATOM 1188 N N . LEU A 1 147 ? 7.716 0.296 -3.810 1.00 90.81 147 LEU A N 1
ATOM 1189 C CA . LEU A 1 147 ? 7.229 0.672 -2.480 1.00 90.81 147 LEU A CA 1
ATOM 1190 C C . LEU A 1 147 ? 5.997 1.582 -2.545 1.00 90.81 147 LEU A C 1
ATOM 1192 O O . LEU A 1 147 ? 5.085 1.419 -1.728 1.00 90.81 147 LEU A O 1
ATOM 1196 N N . ASP A 1 148 ? 5.929 2.499 -3.514 1.00 87.12 148 ASP A N 1
ATOM 1197 C CA . ASP A 1 148 ? 4.729 3.315 -3.727 1.00 87.12 148 ASP A CA 1
ATOM 1198 C C . ASP A 1 148 ? 3.539 2.459 -4.161 1.00 87.12 148 ASP A C 1
ATOM 1200 O O . ASP A 1 148 ? 2.444 2.592 -3.614 1.00 87.12 148 ASP A O 1
ATOM 1204 N N . ASN A 1 149 ? 3.755 1.549 -5.114 1.00 86.44 149 ASN A N 1
ATOM 1205 C CA . ASN A 1 149 ? 2.710 0.664 -5.613 1.00 86.44 149 ASN A CA 1
ATOM 1206 C C . ASN A 1 149 ? 2.160 -0.234 -4.495 1.00 86.44 149 ASN A C 1
ATOM 1208 O O . ASN A 1 149 ? 0.949 -0.291 -4.300 1.00 86.44 149 ASN A O 1
ATOM 1212 N N . LEU A 1 150 ? 3.031 -0.818 -3.667 1.00 85.75 150 LEU A N 1
ATOM 1213 C CA . LEU A 1 150 ? 2.628 -1.576 -2.478 1.00 85.75 150 LEU A CA 1
ATOM 1214 C C . LEU A 1 150 ? 1.826 -0.719 -1.492 1.00 85.75 150 LEU A C 1
ATOM 1216 O O . LEU A 1 150 ? 0.830 -1.175 -0.928 1.00 85.75 150 LEU A O 1
ATOM 1220 N N . LYS A 1 151 ? 2.231 0.538 -1.283 1.00 84.00 151 LYS A N 1
ATOM 1221 C CA . LYS A 1 151 ? 1.515 1.471 -0.406 1.00 84.00 151 LYS A CA 1
ATOM 1222 C C . LYS A 1 151 ? 0.125 1.809 -0.953 1.00 84.00 151 LYS A C 1
ATOM 1224 O O . LYS A 1 151 ? -0.814 1.894 -0.162 1.00 84.00 151 LYS A O 1
ATOM 1229 N N . ARG A 1 152 ? -0.016 1.996 -2.268 1.00 79.44 152 ARG A N 1
ATOM 1230 C CA . ARG A 1 152 ? -1.300 2.271 -2.934 1.00 79.44 152 ARG A CA 1
ATOM 1231 C C . ARG A 1 152 ? -2.211 1.052 -2.942 1.00 79.44 152 ARG A C 1
ATOM 1233 O O . ARG A 1 152 ? -3.337 1.170 -2.478 1.00 79.44 152 ARG A O 1
ATOM 1240 N N . ASN A 1 153 ? -1.710 -0.111 -3.350 1.00 76.62 153 ASN A N 1
ATOM 1241 C CA . ASN A 1 153 ? -2.491 -1.350 -3.377 1.00 76.62 153 ASN A CA 1
ATOM 1242 C C . ASN A 1 153 ? -2.975 -1.736 -1.979 1.00 76.62 153 ASN A C 1
ATOM 1244 O O . ASN A 1 153 ? -4.120 -2.133 -1.813 1.00 76.62 153 ASN A O 1
ATOM 1248 N N . ARG A 1 154 ? -2.151 -1.534 -0.940 1.00 81.25 154 ARG A N 1
ATOM 1249 C CA . ARG A 1 154 ? -2.597 -1.717 0.447 1.00 81.25 154 ARG A CA 1
ATOM 1250 C C . ARG A 1 154 ? -3.773 -0.805 0.795 1.00 81.25 154 ARG A C 1
ATOM 1252 O O . ARG A 1 154 ? -4.686 -1.245 1.481 1.00 81.25 154 ARG A O 1
ATOM 1259 N N . LYS A 1 155 ? -3.739 0.464 0.382 1.00 76.94 155 LYS A N 1
ATOM 1260 C CA . LYS A 1 155 ? -4.851 1.393 0.625 1.00 76.94 155 LYS A CA 1
ATOM 1261 C C . LYS A 1 155 ? -6.104 0.984 -0.148 1.00 76.94 155 LYS A C 1
ATOM 1263 O O . LYS A 1 155 ? -7.168 0.987 0.453 1.00 76.94 155 LYS A O 1
ATOM 1268 N N . ALA A 1 156 ? -5.961 0.609 -1.419 1.00 72.50 156 ALA A N 1
ATOM 1269 C CA . ALA A 1 156 ? -7.063 0.139 -2.254 1.00 72.50 156 ALA A CA 1
ATOM 1270 C C . ALA A 1 156 ? -7.718 -1.117 -1.661 1.00 72.50 156 ALA A C 1
ATOM 1272 O O . ALA A 1 156 ? -8.905 -1.088 -1.376 1.00 72.50 156 ALA A O 1
ATOM 1273 N N . GLY A 1 157 ? -6.937 -2.146 -1.318 1.00 71.62 157 GLY A N 1
ATOM 1274 C CA . GLY A 1 157 ? -7.472 -3.360 -0.691 1.00 71.62 157 GLY A CA 1
ATOM 1275 C C . GLY A 1 157 ? -8.082 -3.120 0.697 1.00 71.62 157 GLY A C 1
ATOM 1276 O O . GLY A 1 157 ? -9.059 -3.764 1.067 1.00 71.62 157 GLY A O 1
ATOM 1277 N N . ILE A 1 158 ? -7.557 -2.161 1.474 1.00 83.00 158 ILE A N 1
ATOM 1278 C CA . ILE A 1 158 ? -8.223 -1.721 2.712 1.00 83.00 158 ILE A CA 1
ATOM 1279 C C . ILE A 1 158 ? -9.573 -1.076 2.388 1.00 83.00 158 ILE A C 1
ATOM 1281 O O . ILE A 1 158 ? -10.528 -1.320 3.113 1.00 83.00 158 ILE A O 1
ATOM 1285 N N . GLN A 1 159 ? -9.655 -0.252 1.344 1.00 84.88 159 GLN A N 1
ATOM 1286 C CA . GLN A 1 159 ? -10.890 0.420 0.954 1.00 84.88 159 G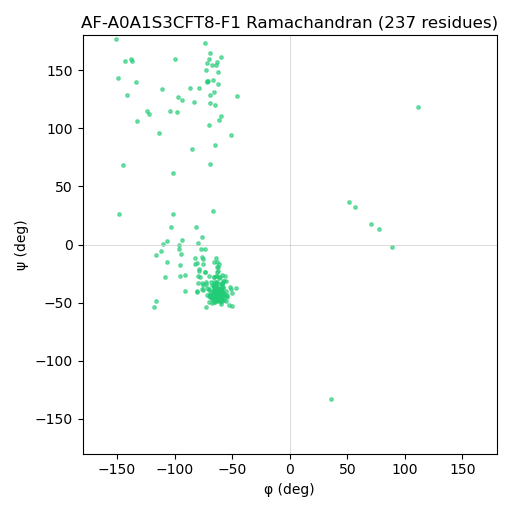LN A CA 1
ATOM 1287 C C . GLN A 1 159 ? -11.940 -0.576 0.448 1.00 84.88 159 GLN A C 1
ATOM 1289 O O . GLN A 1 159 ? -13.045 -0.573 0.970 1.00 84.88 159 GLN A O 1
ATOM 1294 N N . GLU A 1 160 ? -11.565 -1.499 -0.438 1.00 84.06 160 GLU A N 1
ATOM 1295 C CA . GLU A 1 160 ? -12.430 -2.595 -0.901 1.00 84.06 160 GLU A CA 1
ATOM 1296 C C . GLU A 1 160 ? -12.980 -3.413 0.276 1.00 84.06 160 GLU A C 1
ATOM 1298 O O . GLU A 1 160 ? -14.177 -3.675 0.357 1.00 84.06 160 GLU A O 1
ATOM 1303 N N . GLY A 1 161 ? -12.125 -3.752 1.249 1.00 87.81 161 GLY A N 1
ATOM 1304 C CA . GLY A 1 161 ? -12.559 -4.447 2.460 1.00 87.81 161 GLY A CA 1
ATOM 1305 C C . GLY A 1 161 ? -13.509 -3.619 3.332 1.00 87.81 161 GLY A C 1
ATOM 1306 O O . GLY A 1 161 ? -14.445 -4.171 3.906 1.00 87.81 161 GLY A O 1
ATOM 1307 N N . LYS A 1 162 ? -13.299 -2.299 3.440 1.00 91.12 162 LYS A N 1
ATOM 1308 C CA . LYS A 1 162 ? -14.229 -1.404 4.151 1.00 91.12 162 LYS A CA 1
ATOM 1309 C C . LYS A 1 162 ? -15.589 -1.363 3.455 1.00 91.12 162 LYS A C 1
ATOM 1311 O O . LYS A 1 162 ? -16.600 -1.413 4.146 1.00 91.12 162 LYS A O 1
ATOM 1316 N N . ASP A 1 163 ? -15.603 -1.264 2.131 1.00 90.56 163 ASP A N 1
ATOM 1317 C CA . ASP A 1 163 ? -16.832 -1.157 1.345 1.00 90.56 163 ASP A CA 1
ATOM 1318 C C . ASP A 1 163 ? -17.644 -2.454 1.438 1.00 90.56 163 ASP A C 1
ATOM 1320 O O . ASP A 1 163 ? -18.816 -2.395 1.805 1.00 90.56 163 ASP A O 1
ATOM 1324 N N . ALA A 1 164 ? -16.997 -3.616 1.299 1.00 92.38 164 ALA A N 1
ATOM 1325 C CA . ALA A 1 164 ? -17.638 -4.918 1.489 1.00 92.38 164 ALA A CA 1
ATOM 1326 C C . ALA A 1 164 ? -18.266 -5.078 2.888 1.00 92.38 164 ALA A C 1
ATOM 1328 O O . ALA A 1 164 ? -19.399 -5.530 3.012 1.00 92.38 164 ALA A O 1
ATOM 1329 N N . ILE A 1 165 ? -17.572 -4.657 3.957 1.00 92.50 165 ILE A N 1
ATOM 1330 C CA . ILE A 1 165 ? -18.138 -4.694 5.320 1.00 92.50 165 ILE A CA 1
ATOM 1331 C C . ILE A 1 165 ? -19.419 -3.858 5.407 1.00 92.50 165 ILE A C 1
ATOM 1333 O O . ILE A 1 165 ? -20.360 -4.247 6.092 1.00 92.50 165 ILE A O 1
ATOM 1337 N N . VAL A 1 166 ? -19.456 -2.692 4.761 1.00 95.12 166 VAL A N 1
ATOM 1338 C CA . VAL A 1 166 ? -20.616 -1.795 4.820 1.00 95.12 166 VAL A CA 1
ATOM 1339 C C . VAL A 1 166 ? -21.769 -2.313 3.963 1.00 95.12 166 VAL A C 1
ATOM 1341 O O . VAL A 1 166 ? -22.917 -2.201 4.387 1.00 95.12 166 VAL A O 1
ATOM 1344 N N . GLU A 1 167 ? -21.481 -2.869 2.788 1.00 93.94 167 GLU A N 1
ATOM 1345 C CA . GLU A 1 167 ? -22.479 -3.466 1.891 1.00 93.94 167 GLU A CA 1
ATOM 1346 C C . GLU A 1 167 ? -23.185 -4.667 2.529 1.00 93.94 167 GLU A C 1
ATOM 1348 O O . GLU A 1 167 ? -24.401 -4.786 2.416 1.00 93.94 167 GLU A O 1
ATOM 1353 N N . GLU A 1 168 ? -22.456 -5.476 3.297 1.00 94.56 168 GLU A N 1
ATOM 1354 C CA . GLU A 1 168 ? -22.991 -6.627 4.040 1.00 94.56 168 GLU A CA 1
ATOM 1355 C C . GLU A 1 168 ? -23.662 -6.238 5.377 1.00 94.56 168 GLU A C 1
ATOM 1357 O O . GLU A 1 168 ? -23.867 -7.076 6.254 1.00 94.56 168 GLU A O 1
ATOM 1362 N N . GLY A 1 169 ? -23.973 -4.953 5.594 1.00 93.56 169 GLY A N 1
ATOM 1363 C CA . GLY A 1 169 ? -24.643 -4.485 6.816 1.00 93.56 169 GLY A CA 1
ATOM 1364 C C . GLY A 1 169 ? -23.771 -4.537 8.078 1.00 93.56 169 GLY A C 1
ATOM 1365 O O . GLY A 1 169 ? -24.272 -4.447 9.199 1.00 93.56 169 GLY A O 1
ATOM 1366 N N . GLY A 1 170 ? -22.450 -4.640 7.930 1.00 96.31 170 GLY A N 1
ATOM 1367 C CA . GLY A 1 170 ? -21.520 -4.828 9.041 1.00 96.31 170 GLY A CA 1
ATOM 1368 C C . GLY A 1 170 ? -21.503 -3.689 10.062 1.00 96.31 170 GLY A C 1
ATOM 1369 O O . GLY A 1 170 ? -21.135 -3.927 11.207 1.00 96.31 170 GLY A O 1
ATOM 1370 N N . ILE A 1 171 ? -21.925 -2.467 9.708 1.00 97.38 171 ILE A N 1
ATOM 1371 C CA . ILE A 1 171 ? -22.050 -1.367 10.684 1.00 97.38 171 ILE A CA 1
ATOM 1372 C C . ILE A 1 171 ? -23.078 -1.719 11.768 1.00 97.38 171 ILE A C 1
ATOM 1374 O O . ILE A 1 171 ? -22.763 -1.558 12.944 1.00 97.38 171 ILE A O 1
ATOM 1378 N N . ALA A 1 172 ? -24.246 -2.248 11.393 1.00 96.38 172 ALA A N 1
ATOM 1379 C CA . ALA A 1 172 ? -25.280 -2.655 12.343 1.00 96.38 172 ALA A CA 1
ATOM 1380 C C . ALA A 1 172 ? -24.777 -3.787 13.255 1.00 96.38 172 ALA A C 1
ATOM 1382 O O . ALA A 1 172 ? -24.829 -3.674 14.478 1.00 96.38 172 ALA A O 1
ATOM 1383 N N . ALA A 1 173 ? -24.154 -4.818 12.673 1.00 97.00 173 ALA A N 1
ATOM 1384 C CA . ALA A 1 173 ? -23.567 -5.927 13.432 1.00 97.00 173 ALA A CA 1
ATOM 1385 C C . ALA A 1 173 ? -22.458 -5.471 14.404 1.00 97.00 173 ALA A C 1
ATOM 1387 O O . ALA A 1 173 ? -22.286 -6.027 15.489 1.00 97.00 173 ALA A O 1
ATOM 1388 N N . LEU A 1 174 ? -21.684 -4.444 14.037 1.00 97.75 174 LEU A N 1
ATOM 1389 C CA . LEU A 1 174 ? -20.669 -3.859 14.915 1.00 97.75 174 LEU A CA 1
ATOM 1390 C C . LEU A 1 174 ? -21.289 -3.041 16.058 1.00 97.75 174 LEU A C 1
ATOM 1392 O O . LEU A 1 174 ? -20.701 -3.011 17.139 1.00 97.75 174 LEU A O 1
ATOM 1396 N N . VAL A 1 175 ? -22.437 -2.389 15.844 1.00 97.56 175 VAL A N 1
ATOM 1397 C CA . VAL A 1 175 ? -23.193 -1.710 16.913 1.00 97.56 175 VAL A CA 1
ATOM 1398 C C . VAL A 1 175 ? -23.732 -2.736 17.910 1.00 97.56 175 VAL A C 1
ATOM 1400 O O . VAL A 1 175 ? -23.465 -2.604 19.103 1.00 97.56 175 VAL A O 1
ATOM 1403 N N . GLU A 1 176 ? -24.352 -3.811 17.430 1.00 95.44 176 GLU A N 1
ATOM 1404 C CA . GLU A 1 176 ? -24.827 -4.924 18.268 1.00 95.44 176 GLU A CA 1
ATOM 1405 C C . GLU A 1 176 ? -23.675 -5.546 19.083 1.00 95.44 176 GLU A C 1
ATOM 1407 O O . GLU A 1 176 ? -23.763 -5.742 20.296 1.00 95.44 176 GLU A O 1
ATOM 1412 N N . ALA A 1 177 ? -22.511 -5.753 18.456 1.00 95.88 177 ALA A N 1
ATOM 1413 C CA . ALA A 1 177 ? -21.322 -6.250 19.146 1.00 95.88 177 ALA A CA 1
ATOM 1414 C C . ALA A 1 177 ? -20.791 -5.294 20.236 1.00 95.88 177 ALA A C 1
ATOM 1416 O O . ALA A 1 177 ? -20.094 -5.741 21.153 1.00 95.88 177 ALA A O 1
ATOM 1417 N N . ILE A 1 178 ? -21.078 -3.990 20.163 1.00 96.19 178 ILE A N 1
ATOM 1418 C CA . ILE A 1 178 ? -20.750 -3.028 21.229 1.00 96.19 178 ILE A CA 1
ATOM 1419 C C . ILE A 1 178 ? -21.715 -3.166 22.410 1.00 96.19 178 ILE A C 1
ATOM 1421 O O . ILE A 1 178 ? -21.291 -3.003 23.561 1.00 96.19 178 ILE A O 1
ATOM 1425 N N . GLU A 1 179 ? -22.979 -3.479 22.155 1.00 94.19 179 GLU A N 1
ATOM 1426 C CA . GLU A 1 179 ? -24.004 -3.660 23.185 1.00 94.19 179 GLU A CA 1
ATOM 1427 C C . GLU A 1 179 ? -23.778 -4.968 23.950 1.00 94.19 179 GLU A C 1
ATOM 1429 O O . GLU A 1 179 ? -23.527 -4.931 25.161 1.00 94.19 179 GLU A O 1
ATOM 1434 N N . ASP A 1 180 ? -23.674 -6.086 23.230 1.00 93.50 180 ASP A N 1
ATOM 1435 C CA . ASP A 1 180 ? -23.738 -7.432 23.821 1.00 93.50 180 ASP A CA 1
ATOM 1436 C C . ASP A 1 180 ? -22.415 -8.211 23.768 1.00 93.50 180 ASP A C 1
ATOM 1438 O O . ASP A 1 180 ? -22.275 -9.295 24.340 1.00 93.50 180 ASP A O 1
ATOM 1442 N N . GLY A 1 181 ? -21.390 -7.659 23.116 1.00 91.50 181 GLY A N 1
ATOM 1443 C CA . GLY A 1 181 ? -20.108 -8.339 22.962 1.00 91.50 181 GLY A CA 1
ATOM 1444 C C . GLY A 1 181 ? -19.294 -8.464 24.255 1.00 91.50 181 GLY A C 1
ATOM 1445 O O . GLY A 1 181 ? -19.412 -7.690 25.206 1.00 91.50 181 GLY A O 1
ATOM 1446 N N . SER A 1 182 ? -18.351 -9.412 24.257 1.00 93.69 182 SER A N 1
ATOM 1447 C CA . SER A 1 182 ? -17.313 -9.487 25.296 1.00 93.69 182 SER A CA 1
ATOM 1448 C C . SER A 1 182 ? -16.467 -8.207 25.338 1.00 93.69 182 SER A C 1
ATOM 1450 O O . SER A 1 182 ? -16.373 -7.492 24.345 1.00 93.69 182 SER A O 1
ATOM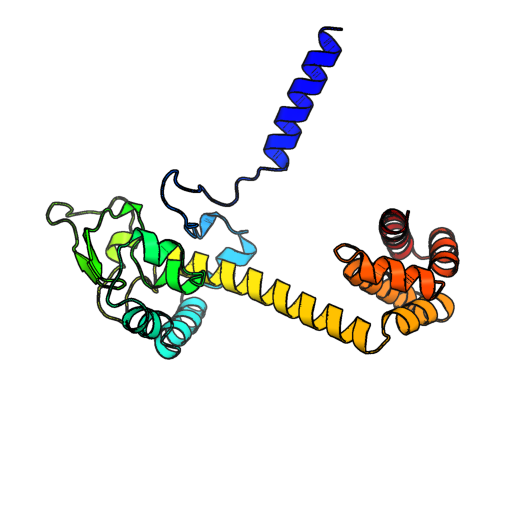 1452 N N . VAL A 1 183 ? -15.746 -7.948 26.435 1.00 90.06 183 VAL A N 1
ATOM 1453 C CA . VAL A 1 183 ? -14.846 -6.775 26.549 1.00 90.06 183 VAL A CA 1
ATOM 1454 C C . VAL A 1 183 ? -13.901 -6.648 25.341 1.00 90.06 183 VAL A C 1
ATOM 1456 O O . VAL A 1 183 ? -13.726 -5.561 24.791 1.00 90.06 183 VAL A O 1
ATOM 1459 N N . LYS A 1 184 ? -13.340 -7.774 24.875 1.00 90.00 184 LYS A N 1
ATOM 1460 C CA . LYS A 1 184 ? -12.496 -7.819 23.669 1.00 90.00 184 LYS A CA 1
ATOM 1461 C C . LYS A 1 184 ? -13.296 -7.587 22.383 1.00 90.00 184 LYS A C 1
ATOM 1463 O O . LYS A 1 184 ? -12.799 -6.917 21.483 1.00 90.00 184 LYS A O 1
ATOM 1468 N N . GLY A 1 185 ? -14.515 -8.124 22.307 1.00 92.00 185 GLY A N 1
ATOM 1469 C CA . GLY A 1 185 ? -15.440 -7.913 21.192 1.00 92.00 185 GLY A CA 1
ATOM 1470 C C . GLY A 1 185 ? -15.790 -6.438 21.012 1.00 92.00 185 GLY A C 1
ATOM 1471 O O . GLY A 1 185 ? -15.605 -5.905 19.924 1.00 92.00 185 GLY A O 1
ATOM 1472 N N . LYS A 1 186 ? -16.150 -5.747 22.099 1.00 93.69 186 LYS A N 1
ATOM 1473 C CA . LYS A 1 186 ? -16.441 -4.304 22.096 1.00 93.69 186 LYS A CA 1
ATOM 1474 C C . LYS A 1 186 ? -15.235 -3.480 21.640 1.00 93.69 186 LYS A C 1
ATOM 1476 O O . LYS A 1 186 ? -15.361 -2.592 20.802 1.00 93.69 186 LYS A O 1
ATOM 1481 N N . GLU A 1 187 ? -14.035 -3.794 22.137 1.00 92.06 187 GLU A N 1
ATOM 1482 C CA . GLU A 1 187 ? -12.796 -3.128 21.705 1.00 92.06 187 GLU A CA 1
ATOM 1483 C C . GLU A 1 187 ? -12.504 -3.289 20.210 1.00 92.06 187 GLU A C 1
ATOM 1485 O O . GLU A 1 187 ? -12.008 -2.352 19.569 1.00 92.06 187 GLU A O 1
ATOM 1490 N N . PHE A 1 188 ? -12.742 -4.490 19.682 1.00 93.94 188 PHE A N 1
ATOM 1491 C CA . PHE A 1 188 ? -12.567 -4.784 18.268 1.00 93.94 188 PHE A CA 1
ATOM 1492 C C . PHE A 1 188 ? -13.628 -4.068 17.433 1.00 93.94 188 PHE A C 1
ATOM 1494 O O . PHE A 1 188 ? -13.276 -3.405 16.460 1.00 93.94 188 PHE A O 1
ATOM 1501 N N . ALA A 1 189 ? -14.891 -4.109 17.860 1.00 95.75 189 ALA A N 1
ATOM 1502 C CA . ALA A 1 189 ? -15.997 -3.467 17.167 1.00 95.75 189 ALA A CA 1
ATOM 1503 C C . ALA A 1 189 ? -15.782 -1.953 17.018 1.00 95.75 189 ALA A C 1
ATOM 1505 O O . ALA A 1 189 ? -15.842 -1.420 15.910 1.00 95.75 189 ALA A O 1
ATOM 1506 N N . VAL A 1 190 ? -15.391 -1.270 18.101 1.00 95.88 190 VAL A N 1
ATOM 1507 C CA . VAL A 1 190 ? -15.056 0.165 18.066 1.00 95.88 190 VAL A CA 1
ATOM 1508 C C . VAL A 1 190 ? -13.866 0.452 17.152 1.00 95.88 190 VAL A C 1
ATOM 1510 O O . VAL A 1 190 ? -13.868 1.452 16.437 1.00 95.88 190 VAL A O 1
ATOM 1513 N N . LEU A 1 191 ? -12.829 -0.394 17.167 1.00 94.12 191 LEU A N 1
ATOM 1514 C CA . LEU A 1 191 ? -11.668 -0.208 16.293 1.00 94.12 191 LEU A CA 1
ATOM 1515 C C . LEU A 1 191 ? -12.066 -0.284 14.815 1.00 94.12 191 LEU A C 1
ATOM 1517 O O . LEU A 1 191 ? -11.618 0.544 14.021 1.00 94.12 191 LEU A O 1
ATOM 1521 N N . THR A 1 192 ? -12.903 -1.256 14.461 1.00 94.62 192 THR A N 1
ATOM 1522 C CA . THR A 1 192 ? -13.399 -1.435 13.095 1.00 94.62 192 THR A CA 1
ATOM 1523 C C . THR A 1 192 ? -14.295 -0.268 12.686 1.00 94.62 192 THR A C 1
ATOM 1525 O O . THR A 1 192 ? -14.060 0.323 11.634 1.00 94.62 192 THR A O 1
ATOM 1528 N N . LEU A 1 193 ? -15.239 0.154 13.537 1.00 96.62 193 LEU A N 1
ATOM 1529 C CA . LEU A 1 193 ? -16.083 1.328 13.274 1.00 96.62 193 LEU A CA 1
ATOM 1530 C C . LEU A 1 193 ? -15.266 2.611 13.101 1.00 96.62 193 LEU A C 1
ATOM 1532 O O . LEU A 1 193 ? -15.532 3.382 12.181 1.00 96.62 193 LEU A O 1
ATOM 1536 N N . LEU A 1 194 ? -14.233 2.823 13.923 1.00 95.19 194 LEU A N 1
ATOM 1537 C CA . LEU A 1 194 ? -13.315 3.950 13.761 1.00 95.19 194 LEU A CA 1
ATOM 1538 C C . LEU A 1 194 ? -12.647 3.913 12.381 1.00 95.19 194 LEU A C 1
ATOM 1540 O O . LEU A 1 194 ? -12.659 4.910 11.662 1.00 95.19 194 LEU A O 1
ATOM 1544 N N . GLN A 1 195 ? -12.141 2.753 11.964 1.00 93.19 195 GLN A N 1
ATOM 1545 C CA . GLN A 1 195 ? -11.502 2.593 10.658 1.00 93.19 195 GLN A CA 1
ATOM 1546 C C . GLN A 1 195 ? -12.473 2.813 9.480 1.00 93.19 195 GLN A C 1
ATOM 1548 O O . GLN A 1 195 ? -12.063 3.350 8.445 1.00 93.19 195 GLN A O 1
ATOM 1553 N N . LEU A 1 196 ? -13.746 2.435 9.635 1.00 94.31 196 LEU A N 1
ATOM 1554 C CA . LEU A 1 196 ? -14.806 2.661 8.646 1.00 94.31 196 LEU A CA 1
ATOM 1555 C C . LEU A 1 196 ? -15.239 4.132 8.564 1.00 94.31 196 LEU A C 1
ATOM 1557 O O . LEU A 1 196 ? -15.571 4.598 7.476 1.00 94.31 196 LEU A O 1
ATOM 1561 N N . CYS A 1 197 ? -15.228 4.863 9.683 1.00 94.69 197 CYS A N 1
ATOM 1562 C CA . CYS A 1 197 ? -15.807 6.207 9.780 1.00 94.69 197 CYS A CA 1
ATOM 1563 C C . CYS A 1 197 ? -14.804 7.354 9.576 1.00 94.69 197 CYS A C 1
ATOM 1565 O O . CYS A 1 197 ? -15.211 8.427 9.127 1.00 94.69 197 CYS A O 1
ATOM 1567 N N . VAL A 1 198 ? -13.507 7.170 9.867 1.00 91.00 198 VAL A N 1
ATOM 1568 C CA . VAL A 1 198 ? -12.501 8.261 9.808 1.00 91.00 198 VAL A CA 1
ATOM 1569 C C . VAL A 1 198 ? -12.488 8.964 8.447 1.00 91.00 198 VAL A C 1
ATOM 1571 O O . VAL A 1 198 ? -12.484 10.191 8.399 1.00 91.00 198 VAL A O 1
ATOM 1574 N N . GLU A 1 199 ? -12.557 8.218 7.345 1.00 88.12 199 GLU A N 1
ATOM 1575 C CA . GLU A 1 199 ? -12.451 8.762 5.979 1.00 88.12 199 GLU A CA 1
ATOM 1576 C C . GLU A 1 199 ? -13.792 8.785 5.219 1.00 88.12 199 GLU A C 1
ATOM 1578 O O . GLU A 1 199 ? -13.818 9.175 4.057 1.00 88.12 199 GLU A O 1
ATOM 1583 N N . SER A 1 200 ? -14.912 8.394 5.845 1.00 92.25 200 SER A N 1
ATOM 1584 C CA . SER A 1 200 ? -16.207 8.259 5.158 1.00 92.25 200 SER A CA 1
ATOM 1585 C C . SER A 1 200 ? -17.350 8.923 5.923 1.00 92.25 200 SER A C 1
ATOM 1587 O O . SER A 1 200 ? -17.841 8.398 6.921 1.00 92.25 200 SER A O 1
ATOM 1589 N N . VAL A 1 201 ? -17.819 10.067 5.412 1.00 94.06 201 VAL A N 1
ATOM 1590 C CA . VAL A 1 201 ? -19.000 10.776 5.945 1.00 94.06 201 VAL A CA 1
ATOM 1591 C C . VAL A 1 201 ? -20.268 9.932 5.795 1.00 94.06 201 VAL A C 1
ATOM 1593 O O . VAL A 1 201 ? -21.098 9.907 6.699 1.00 94.06 201 VAL A O 1
ATOM 1596 N N . ARG A 1 202 ? -20.383 9.166 4.701 1.00 95.00 202 ARG A N 1
ATOM 1597 C CA . ARG A 1 202 ? -21.483 8.215 4.494 1.00 95.00 202 ARG A CA 1
ATOM 1598 C C . ARG A 1 202 ? -21.553 7.191 5.629 1.00 95.00 202 ARG A C 1
ATOM 1600 O O . ARG A 1 202 ? -22.620 6.990 6.197 1.00 95.00 202 ARG A O 1
ATOM 1607 N N . ASN A 1 203 ? -20.420 6.588 5.990 1.00 96.00 203 ASN A N 1
ATOM 1608 C CA . ASN A 1 203 ? -20.378 5.561 7.035 1.00 96.00 203 ASN A CA 1
ATOM 1609 C C . ASN A 1 203 ? -20.677 6.139 8.423 1.00 96.00 203 ASN A C 1
ATOM 1611 O O . ASN A 1 203 ? -21.303 5.466 9.234 1.00 96.00 203 ASN A O 1
ATOM 1615 N N . ARG A 1 204 ? -20.295 7.399 8.680 1.00 96.94 204 ARG A N 1
ATOM 1616 C CA . ARG A 1 204 ? -20.693 8.120 9.902 1.00 96.94 204 ARG A CA 1
ATOM 1617 C C . ARG A 1 204 ? -22.212 8.266 9.988 1.00 96.94 204 ARG A C 1
ATOM 1619 O O . ARG A 1 204 ? -22.780 7.973 11.031 1.00 96.94 204 ARG A O 1
ATOM 1626 N N . GLY A 1 205 ? -22.859 8.667 8.891 1.00 96.06 205 GLY A N 1
ATOM 1627 C CA . GLY A 1 205 ? -24.320 8.757 8.816 1.00 96.06 205 GLY A CA 1
ATOM 1628 C C . GLY A 1 205 ? -25.001 7.409 9.055 1.00 96.06 205 GLY A C 1
ATOM 1629 O O . GLY A 1 205 ? -25.940 7.336 9.839 1.00 96.06 205 GLY A O 1
ATOM 1630 N N . LEU A 1 206 ? -24.477 6.333 8.457 1.00 96.62 206 LEU A N 1
ATOM 1631 C CA . LEU A 1 206 ? -24.963 4.973 8.712 1.00 96.62 206 LEU A CA 1
ATOM 1632 C C . LEU A 1 206 ? -24.830 4.593 10.190 1.00 96.62 206 LEU A C 1
ATOM 1634 O O . LEU A 1 206 ? -25.809 4.179 10.790 1.00 96.62 206 LEU A O 1
ATOM 1638 N N . LEU A 1 207 ? -23.668 4.813 10.810 1.00 97.62 207 LEU A N 1
ATOM 1639 C CA . LEU A 1 207 ? -23.461 4.510 12.230 1.00 97.62 207 LEU A CA 1
ATOM 1640 C C . LEU A 1 207 ? -24.445 5.254 13.150 1.00 97.62 207 LEU A C 1
ATOM 1642 O O . LEU A 1 207 ? -24.897 4.697 14.149 1.00 97.62 207 LEU A O 1
ATOM 1646 N N . VAL A 1 208 ? -24.781 6.504 12.825 1.00 96.75 208 VAL A N 1
ATOM 1647 C CA . VAL A 1 208 ? -25.787 7.271 13.574 1.00 96.75 208 VAL A CA 1
ATOM 1648 C C . VAL A 1 208 ? -27.191 6.703 13.357 1.00 96.75 208 VAL A C 1
ATOM 1650 O O . VAL A 1 208 ? -27.927 6.545 14.328 1.00 96.75 208 VAL A O 1
ATOM 1653 N N . ASN A 1 209 ? -27.545 6.357 12.118 1.00 96.31 209 ASN A N 1
ATOM 1654 C CA . ASN A 1 209 ? -28.851 5.785 11.780 1.00 96.31 209 ASN A CA 1
ATOM 1655 C C . ASN A 1 209 ? -29.078 4.406 12.419 1.00 96.31 209 ASN A C 1
ATOM 1657 O O . ASN A 1 209 ? -30.193 4.121 12.839 1.00 96.31 209 ASN A O 1
ATOM 1661 N N . GLU A 1 210 ? -28.023 3.600 12.561 1.00 96.56 210 GLU A N 1
ATOM 1662 C CA . GLU A 1 210 ? -28.043 2.315 13.280 1.00 96.56 210 GLU A CA 1
ATOM 1663 C C . GLU A 1 210 ? -28.046 2.483 14.816 1.00 96.56 210 GLU A C 1
ATOM 1665 O O . GLU A 1 210 ? -27.900 1.515 15.554 1.00 96.56 210 GLU A O 1
ATOM 1670 N N . GLY A 1 211 ? -28.166 3.709 15.341 1.00 95.88 211 GLY A N 1
ATOM 1671 C CA . GLY A 1 211 ? -28.282 3.953 16.783 1.00 95.88 211 GLY A CA 1
ATOM 1672 C C . GLY A 1 211 ? -26.969 3.861 17.568 1.00 95.88 211 GLY A C 1
ATOM 1673 O O . GLY A 1 211 ? -26.983 3.876 18.800 1.00 95.88 211 GLY A O 1
ATOM 1674 N N . GLY A 1 212 ? -25.814 3.844 16.895 1.00 96.00 212 GLY A N 1
ATOM 1675 C CA . GLY A 1 212 ? -24.515 3.594 17.528 1.00 96.00 212 GLY A CA 1
ATOM 1676 C C . GLY A 1 212 ? -24.061 4.630 18.566 1.00 96.00 212 GLY A C 1
ATOM 1677 O O . GLY A 1 212 ? -23.160 4.342 19.353 1.00 96.00 212 GLY A O 1
ATOM 1678 N N . ILE A 1 213 ? -24.668 5.824 18.627 1.00 96.19 213 ILE A N 1
ATOM 1679 C CA . ILE A 1 213 ? -24.270 6.882 19.577 1.00 96.19 213 ILE A CA 1
ATOM 1680 C C . ILE A 1 213 ? -24.458 6.430 21.030 1.00 96.19 213 ILE A C 1
ATOM 1682 O O . ILE A 1 213 ? -23.538 6.585 21.835 1.00 96.19 213 ILE A O 1
ATOM 1686 N N . SER A 1 214 ? -25.619 5.871 21.378 1.00 95.94 214 SER A N 1
ATOM 1687 C CA . SER A 1 214 ? -25.936 5.525 22.771 1.00 95.94 214 SER A CA 1
ATOM 1688 C C . SER A 1 214 ? -24.996 4.444 23.334 1.00 95.94 214 SER A C 1
ATOM 1690 O O . SER A 1 214 ? -24.401 4.681 24.394 1.00 95.94 214 SER A O 1
ATOM 1692 N N . PRO A 1 215 ? -24.741 3.321 22.628 1.00 95.56 215 PRO A N 1
ATOM 1693 C CA . PRO A 1 215 ? -23.783 2.307 23.078 1.00 95.56 215 PRO A CA 1
ATOM 1694 C C . PRO A 1 215 ? -22.348 2.832 23.165 1.00 95.56 215 PRO A C 1
ATOM 1696 O O . PRO A 1 215 ? -21.617 2.500 24.100 1.00 95.56 215 PRO A O 1
ATOM 1699 N N . LEU A 1 216 ? -21.938 3.699 22.231 1.00 96.69 216 LEU A N 1
ATOM 1700 C CA . LEU A 1 216 ? -20.620 4.334 22.267 1.00 96.69 216 LEU A CA 1
ATOM 1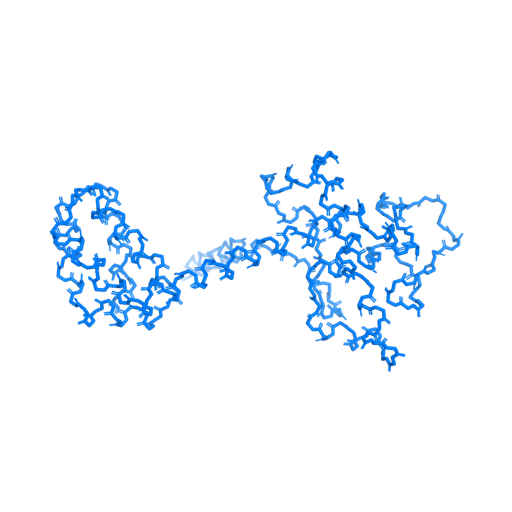701 C C . LEU A 1 216 ? -20.475 5.247 23.489 1.00 96.69 216 LEU A C 1
ATOM 1703 O O . LEU A 1 216 ? -19.475 5.159 24.200 1.00 96.69 216 LEU A O 1
ATOM 1707 N N . VAL A 1 217 ? -21.471 6.079 23.799 1.00 95.62 217 VAL A N 1
ATOM 1708 C CA . VAL A 1 217 ? -21.432 6.934 24.996 1.00 95.62 217 VAL A CA 1
ATOM 1709 C C . VAL A 1 217 ? -21.337 6.082 26.264 1.00 95.62 217 VAL A C 1
ATOM 1711 O O . VAL A 1 217 ? -20.471 6.346 27.102 1.00 95.62 217 VAL A O 1
ATOM 1714 N N . ALA A 1 218 ? -22.122 5.008 26.377 1.00 94.19 218 ALA A N 1
ATOM 1715 C CA . ALA A 1 218 ? -22.037 4.079 27.506 1.00 94.19 218 ALA A CA 1
ATOM 1716 C C . ALA A 1 218 ? -20.644 3.429 27.623 1.00 94.19 218 ALA A C 1
ATOM 1718 O O . ALA A 1 218 ? -20.069 3.345 28.716 1.00 94.19 218 ALA A O 1
ATOM 1719 N N . LEU A 1 219 ? -20.055 3.020 26.496 1.00 94.19 219 LEU A N 1
ATOM 1720 C CA . LEU A 1 219 ? -18.737 2.391 26.461 1.00 94.19 219 LEU A CA 1
ATOM 1721 C C . LEU A 1 219 ? -17.599 3.372 26.788 1.00 94.19 219 LEU A C 1
ATOM 1723 O O . LEU A 1 219 ? -16.586 2.957 27.350 1.00 94.19 219 LEU A O 1
ATOM 1727 N N . SER A 1 220 ? -17.759 4.673 26.525 1.00 94.12 220 SER A N 1
ATOM 1728 C CA . SER A 1 220 ? -16.779 5.690 26.952 1.00 94.12 220 SER A CA 1
ATOM 1729 C C . SER A 1 220 ? -16.671 5.796 28.481 1.00 94.12 220 SER A C 1
ATOM 1731 O O . SER A 1 220 ? -15.609 6.095 29.026 1.00 94.12 220 SER A O 1
ATOM 1733 N N . GLN A 1 221 ? -17.744 5.463 29.199 1.00 92.06 221 GLN A N 1
ATOM 1734 C CA . GLN A 1 221 ? -17.786 5.507 30.660 1.00 92.06 221 GLN A CA 1
ATOM 1735 C C . GLN A 1 221 ? -17.373 4.173 31.291 1.00 92.06 221 GLN A C 1
ATOM 1737 O O . GLN A 1 221 ? -16.614 4.156 32.264 1.00 92.06 221 GLN A O 1
ATOM 1742 N N . THR A 1 222 ? -17.806 3.056 30.707 1.00 89.69 222 THR A N 1
ATOM 1743 C CA . THR A 1 222 ? -17.701 1.711 31.309 1.00 89.69 222 THR A CA 1
ATOM 1744 C C . THR A 1 222 ? -16.631 0.814 30.680 1.00 89.69 222 THR A C 1
ATOM 1746 O O . THR A 1 222 ? -16.254 -0.197 31.267 1.00 89.69 222 THR A O 1
ATOM 1749 N N . GLY A 1 223 ? -16.119 1.171 29.499 1.00 87.69 223 GLY A N 1
ATOM 1750 C CA . GLY A 1 223 ? -15.197 0.342 28.725 1.00 87.69 223 GLY A CA 1
ATOM 1751 C C . GLY A 1 223 ? -13.774 0.274 29.279 1.00 87.69 223 GLY A C 1
ATOM 1752 O O . GLY A 1 223 ? -13.385 0.999 30.195 1.00 87.69 223 GLY A O 1
ATOM 1753 N N . SER A 1 224 ? -12.948 -0.582 28.673 1.00 88.88 224 SER A N 1
ATOM 1754 C CA . SER A 1 224 ? -11.512 -0.612 28.962 1.00 88.88 224 SER A CA 1
ATOM 1755 C C . SER A 1 224 ? -10.846 0.710 28.568 1.00 88.88 224 SER A C 1
ATOM 1757 O O . SER A 1 224 ? -11.313 1.409 27.670 1.00 88.88 224 SER A O 1
ATOM 1759 N N . VAL A 1 225 ? -9.695 1.033 29.167 1.00 88.50 225 VAL A N 1
ATOM 1760 C CA . VAL A 1 225 ? -8.920 2.243 28.820 1.00 88.50 225 VAL A CA 1
ATOM 1761 C C . VAL A 1 225 ? -8.670 2.345 27.306 1.00 88.50 225 VAL A C 1
ATOM 1763 O O . VAL A 1 225 ? -8.764 3.423 26.721 1.00 88.50 225 VAL A O 1
ATOM 1766 N N . ARG A 1 226 ? -8.418 1.207 26.644 1.00 82.06 226 ARG A N 1
ATOM 1767 C CA . ARG A 1 226 ? -8.194 1.142 25.195 1.00 82.06 226 ARG A CA 1
ATOM 1768 C C . ARG A 1 226 ? -9.472 1.374 24.387 1.00 82.06 226 ARG A C 1
ATOM 1770 O O . ARG A 1 226 ? -9.391 1.994 23.326 1.00 82.06 226 ARG A O 1
ATOM 1777 N N . ALA A 1 227 ? -10.616 0.870 24.851 1.00 87.00 227 ALA A N 1
ATOM 1778 C CA . ALA A 1 227 ? -11.911 1.134 24.232 1.00 87.00 227 ALA A CA 1
ATOM 1779 C C . ALA A 1 227 ? -12.267 2.619 24.354 1.00 87.00 227 ALA A C 1
ATOM 1781 O O . ALA A 1 227 ? -12.544 3.250 23.339 1.00 87.00 227 ALA A O 1
ATOM 1782 N N . LYS A 1 228 ? -12.162 3.191 25.561 1.00 90.94 228 LYS A N 1
ATOM 1783 C CA . LYS A 1 228 ? -12.535 4.582 25.858 1.00 90.94 228 LYS A CA 1
ATOM 1784 C C . LYS A 1 228 ? -11.881 5.584 24.912 1.00 90.94 228 LYS A C 1
ATOM 1786 O O . LYS A 1 228 ? -12.582 6.333 24.245 1.00 90.94 228 LYS A O 1
ATOM 1791 N N . HIS A 1 229 ? -10.559 5.519 24.758 1.00 90.44 229 HIS A N 1
ATOM 1792 C CA . HIS A 1 229 ? -9.832 6.445 23.884 1.00 90.44 229 HIS A CA 1
ATOM 1793 C C . HIS A 1 229 ? -10.286 6.374 22.413 1.00 90.44 229 HIS A C 1
ATOM 1795 O O . HIS A 1 229 ? -10.443 7.392 21.737 1.00 90.44 229 HIS A O 1
ATOM 1801 N N . LYS A 1 230 ? -10.528 5.162 21.899 1.00 92.62 230 LYS A N 1
ATOM 1802 C CA . LYS A 1 230 ? -11.012 4.976 20.523 1.00 92.62 230 LYS A CA 1
ATO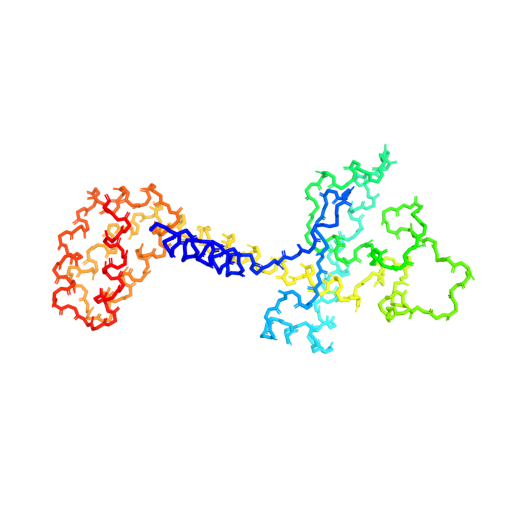M 1803 C C . LYS A 1 230 ? -12.456 5.440 20.361 1.00 92.62 230 LYS A C 1
ATOM 1805 O O . LYS A 1 230 ? -12.776 6.035 19.339 1.00 92.62 230 LYS A O 1
ATOM 1810 N N . VAL A 1 231 ? -13.300 5.181 21.359 1.00 95.69 231 VAL A N 1
ATOM 1811 C CA . VAL A 1 231 ? -14.690 5.643 21.398 1.00 95.69 231 VAL A CA 1
ATOM 1812 C C . VAL A 1 231 ? -14.740 7.167 21.379 1.00 95.69 231 VAL A C 1
ATOM 1814 O O . VAL A 1 231 ? -15.468 7.729 20.574 1.00 95.69 231 VAL A O 1
ATOM 1817 N N . GLU A 1 232 ? -13.945 7.845 22.205 1.00 93.94 232 GLU A N 1
ATOM 1818 C CA . GLU A 1 232 ? -13.882 9.313 22.232 1.00 93.94 232 GLU A CA 1
ATOM 1819 C C . GLU A 1 232 ? -13.440 9.884 20.884 1.00 93.94 232 GLU A C 1
ATOM 1821 O O . GLU A 1 232 ? -14.029 10.847 20.392 1.00 93.94 232 GLU A O 1
ATOM 1826 N N . THR A 1 233 ? -12.449 9.247 20.254 1.00 94.38 233 THR A N 1
ATOM 1827 C CA . THR A 1 233 ? -12.002 9.612 18.905 1.00 94.38 233 THR A CA 1
ATOM 1828 C C . THR A 1 233 ? -13.141 9.440 17.893 1.00 94.38 233 THR A C 1
ATOM 1830 O O . THR A 1 233 ? -13.411 10.350 17.114 1.00 94.38 233 THR A O 1
ATOM 1833 N N . LEU A 1 234 ? -13.840 8.298 17.919 1.00 95.69 234 LEU A N 1
ATOM 1834 C CA . LEU A 1 234 ? -14.963 8.006 17.024 1.00 95.69 234 LEU A CA 1
ATOM 1835 C C . LEU A 1 234 ? -16.116 8.995 17.224 1.00 95.69 234 LEU A C 1
ATOM 1837 O O . LEU A 1 234 ? -16.576 9.581 16.251 1.00 95.69 234 LEU A O 1
ATOM 1841 N N . LEU A 1 235 ? -16.526 9.247 18.469 1.00 95.44 235 LEU A N 1
ATOM 1842 C CA . LEU A 1 235 ? -17.551 10.239 18.807 1.00 95.44 235 LEU A CA 1
ATOM 1843 C C . LEU A 1 235 ? -17.160 11.645 18.336 1.00 95.44 235 LEU A C 1
ATOM 1845 O O . LEU A 1 235 ? -18.027 12.405 17.922 1.00 95.44 235 LEU A O 1
ATOM 1849 N N . GLY A 1 236 ? -15.867 11.985 18.340 1.00 93.25 236 GLY A N 1
ATOM 1850 C CA . GLY A 1 236 ? -15.363 13.237 17.775 1.00 93.25 236 GLY A CA 1
ATOM 1851 C C . GLY A 1 236 ? -15.621 13.395 16.272 1.00 93.25 236 GLY A C 1
ATOM 1852 O O . GLY A 1 236 ? -15.796 14.519 15.818 1.00 93.25 236 GLY A O 1
ATOM 1853 N N . TYR A 1 237 ? -15.694 12.298 15.510 1.00 92.50 237 TYR A N 1
ATOM 1854 C CA . TYR A 1 237 ? -16.055 12.325 14.086 1.00 92.50 237 TYR A CA 1
ATOM 1855 C C . TYR A 1 237 ? -17.568 12.371 13.830 1.00 92.50 237 TYR A C 1
ATOM 1857 O O . TYR A 1 237 ? -17.961 12.651 12.698 1.00 92.50 237 TYR A O 1
ATOM 1865 N N . LEU A 1 238 ? -18.395 12.051 14.833 1.00 90.94 238 LEU A N 1
ATOM 1866 C CA . LEU A 1 238 ? -19.863 12.000 14.734 1.00 90.94 238 LEU A CA 1
ATOM 1867 C C . LEU A 1 238 ? -20.557 13.285 15.218 1.00 90.94 238 LEU A C 1
ATOM 1869 O O . LEU A 1 238 ? -21.781 13.364 15.150 1.00 90.94 238 LEU A O 1
ATOM 1873 N N . ARG A 1 239 ? -19.790 14.253 15.731 1.00 81.00 239 ARG A N 1
ATOM 1874 C CA . ARG A 1 239 ? -20.255 15.607 16.063 1.00 81.00 239 ARG A CA 1
ATOM 1875 C C . ARG A 1 239 ? -20.204 16.505 14.835 1.00 81.00 239 ARG A C 1
ATOM 1877 O O . ARG A 1 239 ? -21.101 17.365 14.737 1.00 81.00 239 ARG A O 1
#

Organism: Cucumis melo (NCBI:txid3656)

Foldseek 3Di:
DVVVVVVVVVVVVVVCVVVPPPLFDPPPPQLATFFALVSDDPVLSVCCPDPVNLVVVLVCLLVVLLQVVVQVPPPDDDPRVSSPPPRAQLLNQFQAADVLQVWDDDDRNDTHHDPPPPDDPDVLNVQADSDSSRHSSVPSRNSRRVSVNVVVVVVVVLVVVLVVCVVVVVLLVLLVQLVPNDLVSVLVSLVSLLSSQVPDPPSLVVNVVSVSPVSLVVCLVVHDPSNNVSSVVSVVSND

Nearest PDB structures (foldseek):
  3sla-assembly3_C  TM=7.729E-01  e=6.525E-03  Homo sapiens
  5mfb-assembly1_A  TM=9.099E-01  e=9.088E-02  synthetic construct
  3bct-assembly1_A  TM=8.171E-01  e=1.061E-01  Mus musculus
  3sl9-assembly4_G  TM=5.149E-01  e=1.039E-02  Homo sapiens
  4r11-assembly2_C  TM=4.850E-01  e=6.012E-02  Caenorhabditis elegans